Protein 5TWT (pdb70)

CATH classification: 1.10.520.10 (+1 more: 1.10.420.10)

Radius of gyration: 18.47 Å; Cα contacts (8 Å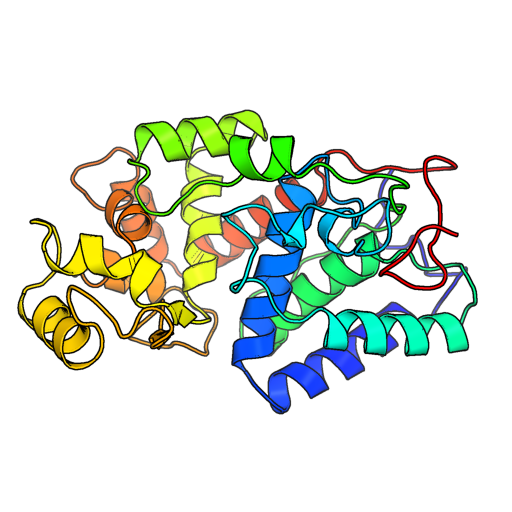, |Δi|>4): 568; chains: 1; bounding box: 36×41×53 Å

Structure (mmCIF, N/CA/C/O backbone):
data_5TWT
#
_entry.id   5TWT
#
_cell.length_a   53.854
_cell.length_b   59.432
_cell.length_c   96.874
_cell.angle_alpha   90.000
_cell.angle_beta   90.000
_cell.angle_gamma   90.000
#
_symmetry.space_group_name_H-M   'P 21 21 21'
#
loop_
_entity.id
_entity.type
_entity.pdbx_description
1 polymer 'Peroxidase Pvi9'
2 non-polymer 'PROTOPORPHYRIN IX CONTAINING FE'
3 non-polymer 'CALCIUM ION'
4 non-polymer 'SULFATE ION'
5 water water
#
loop_
_atom_site.group_PDB
_atom_site.id
_atom_site.type_symbol
_atom_site.label_atom_id
_atom_site.label_alt_id
_atom_site.label_comp_id
_atom_site.label_asym_id
_atom_site.label_entity_id
_atom_site.label_seq_id
_atom_site.pdbx_PDB_ins_code
_atom_site.Cartn_x
_atom_site.Cartn_y
_atom_site.Cartn_z
_atom_site.occupancy
_atom_site.B_iso_or_equiv
_atom_site.auth_seq_id
_atom_site.auth_comp_id
_atom_site.auth_asym_id
_atom_site.auth_atom_id
_atom_site.pdbx_PDB_model_num
ATOM 1 N N . GLN A 1 39 ? 59.932 25.633 47.503 1.00 34.39 1 GLN A N 1
ATOM 2 C CA . GLN A 1 39 ? 59.224 25.591 48.811 1.00 34.34 1 GLN A CA 1
ATOM 3 C C . GLN A 1 39 ? 57.704 25.539 48.618 1.00 31.02 1 GLN A C 1
ATOM 4 O O . GLN A 1 39 ? 56.977 25.300 49.587 1.00 32.43 1 GLN A O 1
ATOM 18 N N . LEU A 1 40 ? 57.222 25.750 47.387 1.00 25.68 2 LEU A N 1
ATOM 19 C CA . LEU A 1 40 ? 55.783 25.771 47.132 1.00 20.21 2 LEU A CA 1
ATOM 20 C C . LEU A 1 40 ? 55.266 24.356 46.889 1.00 19.32 2 LEU A C 1
ATOM 21 O O . LEU A 1 40 ? 55.934 23.534 46.251 1.00 23.48 2 LEU A O 1
ATOM 37 N N . SER A 1 41 ? 54.060 24.088 47.387 1.00 14.98 3 SER A N 1
ATOM 38 C CA . SER A 1 41 ? 53.483 22.751 47.407 1.00 14.64 3 SER A CA 1
ATOM 39 C C . SER A 1 41 ? 51.989 22.840 47.155 1.00 13.10 3 SER A C 1
ATOM 40 O O . SER A 1 41 ? 51.312 23.695 47.720 1.00 13.11 3 SER A O 1
ATOM 48 N N . SER A 1 42 ? 51.459 21.928 46.345 1.00 13.39 4 SER A N 1
ATOM 49 C CA . SER A 1 42 ? 50.033 21.980 46.046 1.00 14.23 4 SER A CA 1
ATOM 50 C C . SER A 1 42 ? 49.173 21.607 47.247 1.00 14.16 4 SER A C 1
ATOM 51 O O . SER A 1 42 ? 47.982 21.931 47.258 1.00 15.55 4 SER A O 1
ATOM 59 N N . THR A 1 43 ? 49.753 20.950 48.252 1.00 13.30 5 THR A N 1
ATOM 60 C CA . THR A 1 43 ? 49.029 20.464 49.420 1.00 13.44 5 THR A CA 1
ATOM 61 C C . THR A 1 43 ? 49.235 21.353 50.642 1.00 12.00 5 THR A C 1
ATOM 62 O O . THR A 1 43 ? 48.898 20.953 51.757 1.00 11.69 5 THR A O 1
ATOM 73 N N . PHE A 1 44 ? 49.740 22.570 50.432 1.00 10.47 6 PHE A N 1
ATOM 74 C CA . PHE A 1 44 ? 50.169 23.426 51.532 1.00 10.25 6 PHE A CA 1
ATOM 75 C C . PHE A 1 44 ? 49.079 23.649 52.578 1.00 10.78 6 PHE A C 1
ATOM 76 O O . PHE A 1 44 ? 49.392 23.789 53.759 1.00 11.23 6 PHE A O 1
ATOM 93 N N . TYR A 1 45 ? 47.812 23.747 52.173 1.00 10.76 7 TYR A N 1
ATOM 94 C CA . TYR A 1 45 ? 46.728 24.058 53.103 1.00 10.21 7 TYR A CA 1
ATOM 95 C C . TYR A 1 45 ? 45.891 22.844 53.479 1.00 10.32 7 TYR A C 1
ATOM 96 O O . TYR A 1 45 ? 44.852 23.000 54.125 1.00 10.75 7 TYR A O 1
ATOM 114 N N . ASP A 1 46 ? 46.327 21.637 53.127 1.00 10.81 8 ASP A N 1
ATOM 115 C CA . ASP A 1 46 ? 45.459 20.475 53.298 1.00 13.07 8 ASP A CA 1
ATOM 116 C C . ASP A 1 46 ? 45.144 20.199 54.763 1.00 13.19 8 ASP A C 1
ATOM 117 O O . ASP A 1 46 ? 44.110 19.591 55.060 1.00 13.65 8 ASP A O 1
ATOM 126 N N . THR A 1 47 ? 46.009 20.611 55.691 1.00 12.74 9 THR A N 1
ATOM 127 C CA . THR A 1 47 ? 45.659 20.561 57.110 1.00 13.87 9 THR A CA 1
ATOM 128 C C . THR A 1 47 ? 45.384 21.927 57.728 1.00 13.06 9 THR A C 1
ATOM 129 O O . THR A 1 47 ? 44.479 22.043 58.558 1.00 13.22 9 THR A O 1
ATOM 140 N N . SER A 1 48 ? 46.087 22.978 57.307 1.00 12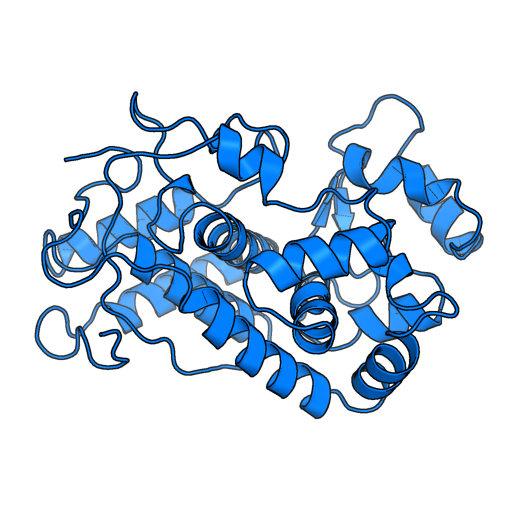.25 10 SER A N 1
ATOM 141 C CA . SER A 1 48 ? 45.944 24.269 57.978 1.00 11.98 10 SER A CA 1
ATOM 142 C C . SER A 1 48 ? 44.703 25.034 57.547 1.00 11.90 10 SER A C 1
ATOM 143 O O . SER A 1 48 ? 44.218 25.890 58.300 1.00 13.35 10 SER A O 1
ATOM 151 N N . CYS A 1 49 ? 44.169 24.767 56.359 1.00 11.29 11 CYS A N 1
ATOM 152 C CA . CYS A 1 49 ? 42.895 25.354 55.939 1.00 10.75 11 CYS A CA 1
ATOM 153 C C . CYS A 1 49 ? 42.255 24.447 54.908 1.00 10.54 11 CYS A C 1
ATOM 154 O O . CYS A 1 49 ? 42.210 24.761 53.712 1.00 10.93 11 CYS A O 1
ATOM 161 N N . PRO A 1 50 ? 41.710 23.318 55.354 1.00 11.52 12 PRO A N 1
ATOM 162 C CA . PRO A 1 50 ? 41.174 22.321 54.423 1.00 12.18 12 PRO A CA 1
ATOM 163 C C . PRO A 1 50 ? 40.183 22.844 53.404 1.00 11.80 12 PRO A C 1
ATOM 164 O O . PRO A 1 50 ? 40.159 22.340 52.276 1.00 12.57 12 PRO A O 1
ATOM 175 N N . ASN A 1 51 ? 39.333 23.797 53.765 1.00 10.16 13 ASN A N 1
ATOM 176 C CA . ASN A 1 51 ? 38.283 24.252 52.867 1.00 10.43 13 ASN A CA 1
ATOM 177 C C . ASN A 1 51 ? 38.621 25.545 52.142 1.00 10.54 13 ASN A C 1
ATOM 178 O O . ASN A 1 51 ? 37.752 26.122 51.481 1.00 10.71 13 ASN A O 1
ATOM 189 N N . ALA A 1 52 ? 39.880 25.971 52.175 1.00 9.83 14 ALA A N 1
ATOM 190 C CA . ALA A 1 52 ? 40.249 27.190 51.468 1.00 9.66 14 ALA A CA 1
ATOM 191 C C . ALA A 1 52 ? 40.004 27.060 49.975 1.00 9.77 14 ALA A C 1
ATOM 192 O O . ALA A 1 52 ? 39.374 27.924 49.360 1.00 9.99 14 ALA A O 1
ATOM 199 N N . LEU A 1 53 ? 40.544 26.015 49.354 1.00 9.64 15 LEU A N 1
ATOM 200 C CA . LEU A 1 53 ? 40.496 25.945 47.900 1.00 10.59 15 LEU A CA 1
ATOM 201 C C . LEU A 1 53 ? 39.070 25.818 47.394 1.00 9.79 15 LEU A C 1
ATOM 202 O O . LEU A 1 53 ? 38.712 26.439 46.385 1.00 9.43 15 LEU A O 1
ATOM 218 N N . SER A 1 54 ? 38.234 25.031 48.073 1.00 9.66 16 SER A N 1
ATOM 219 C CA . SER A 1 54 ? 36.851 24.896 47.632 1.00 10.79 16 SER A CA 1
ATOM 220 C C . SER A 1 54 ? 36.060 26.183 47.854 1.00 10.01 16 SER A C 1
ATOM 221 O O . SER A 1 54 ? 35.168 26.506 47.055 1.00 9.79 16 SER A O 1
ATOM 229 N N . THR A 1 55 ? 36.383 26.937 48.909 1.00 10.37 17 THR A N 1
ATOM 230 C CA . THR A 1 55 ? 35.760 28.240 49.120 1.00 10.33 17 THR A CA 1
ATOM 231 C C . THR A 1 55 ? 36.159 29.213 48.019 1.00 9.45 17 THR A C 1
ATOM 232 O O . THR A 1 55 ? 35.320 29.952 47.488 1.00 10.24 17 THR A O 1
ATOM 243 N N . ILE A 1 56 ? 37.435 29.218 47.642 1.00 9.34 18 ILE A N 1
ATOM 244 C CA . ILE A 1 56 ? 37.864 30.082 46.548 1.00 9.69 18 ILE A CA 1
ATOM 245 C C . ILE A 1 56 ? 37.159 29.685 45.263 1.00 9.23 18 ILE A C 1
ATOM 246 O O . ILE A 1 56 ? 36.682 30.535 44.503 1.00 9.96 18 ILE A O 1
ATOM 262 N N . ARG A 1 57 ? 37.084 28.382 44.994 1.00 9.01 19 ARG A N 1
ATOM 263 C CA . ARG A 1 57 ? 36.456 27.909 43.764 1.00 10.45 19 ARG A CA 1
ATOM 264 C C . ARG A 1 57 ? 35.013 28.369 43.675 1.00 9.90 19 ARG A C 1
ATOM 265 O O . ARG A 1 57 ? 34.564 28.865 42.634 1.00 9.54 19 ARG A O 1
ATOM 286 N N . SER A 1 58 ? 34.254 28.192 44.752 1.00 10.35 20 SER A N 1
ATOM 287 C CA . SER A 1 58 ? 32.849 28.571 44.703 1.00 10.11 20 SER A CA 1
ATOM 288 C C . SER A 1 58 ? 32.707 30.052 44.425 1.00 10.00 20 SER A C 1
ATOM 289 O O . SER A 1 58 ? 31.844 30.467 43.644 1.00 10.03 20 SER A O 1
ATOM 297 N N . ALA A 1 59 ? 33.542 30.865 45.068 1.00 9.92 21 ALA A N 1
ATOM 298 C CA . ALA A 1 59 ? 33.435 32.312 44.910 1.00 9.70 21 ALA A CA 1
ATOM 299 C C . ALA A 1 59 ? 33.867 32.753 43.520 1.00 9.54 21 ALA A C 1
ATOM 300 O O . ALA A 1 59 ? 33.239 33.633 42.915 1.00 10.41 21 ALA A O 1
ATOM 307 N N . VAL A 1 60 ? 34.944 32.174 42.992 1.00 9.20 22 VAL A N 1
ATOM 308 C CA . VAL A 1 60 ? 35.375 32.541 41.647 1.00 8.83 22 VAL A CA 1
ATOM 309 C C . VAL A 1 60 ? 34.332 32.110 40.628 1.00 9.66 22 VAL A C 1
ATOM 310 O O . VAL A 1 60 ? 33.996 32.865 39.717 1.00 10.23 22 VAL A O 1
ATOM 323 N N . ASN A 1 61 ? 33.815 30.885 40.748 1.00 9.76 23 ASN A N 1
ATOM 324 C CA . ASN A 1 61 ? 32.780 30.452 39.815 1.00 9.87 23 ASN A CA 1
ATOM 325 C C . ASN A 1 61 ? 31.594 31.403 39.846 1.00 10.07 23 ASN A C 1
ATOM 326 O O . ASN A 1 61 ? 31.048 31.752 38.798 1.00 11.26 23 ASN A O 1
ATOM 337 N N . ALA A 1 62 ? 31.195 31.851 41.033 1.00 9.72 24 ALA A N 1
ATOM 338 C CA . ALA A 1 62 ? 30.072 32.773 41.120 1.00 10.82 24 ALA A CA 1
ATOM 339 C C . ALA A 1 62 ? 30.413 34.120 40.496 1.00 10.76 24 ALA A C 1
ATOM 340 O O . ALA A 1 62 ? 29.575 34.723 39.818 1.00 12.28 24 ALA A O 1
ATOM 347 N N . ALA A 1 63 ? 31.634 34.612 40.713 1.00 9.97 25 ALA A N 1
ATOM 348 C CA . ALA A 1 63 ? 32.017 35.901 40.144 1.00 10.36 25 ALA A CA 1
ATOM 349 C C . ALA A 1 63 ? 32.050 35.843 38.623 1.00 10.26 25 ALA A C 1
ATOM 350 O O . ALA A 1 63 ? 31.622 36.789 37.948 1.00 11.12 25 ALA A O 1
ATOM 357 N N . VAL A 1 64 ? 32.538 34.740 38.067 1.00 9.92 26 VAL A N 1
ATOM 358 C CA . VAL A 1 64 ? 32.610 34.610 36.619 1.00 10.36 26 VAL A CA 1
ATOM 359 C C . VAL A 1 64 ? 31.220 34.439 36.035 1.00 10.79 26 VAL A C 1
ATOM 360 O O . VAL A 1 64 ? 30.918 34.975 34.960 1.00 11.55 26 VAL A O 1
ATOM 373 N N . ALA A 1 65 ? 30.349 33.700 36.728 1.00 11.24 27 ALA A N 1
ATOM 374 C CA . ALA A 1 65 ? 28.962 33.582 36.287 1.00 11.64 27 ALA A CA 1
ATOM 375 C C . ALA A 1 65 ? 28.268 34.940 36.299 1.00 12.38 27 ALA A C 1
ATOM 376 O O . ALA A 1 65 ? 27.446 35.237 35.424 1.00 14.26 27 ALA A O 1
ATOM 383 N N . GLN A 1 66 ? 28.587 35.784 37.282 1.00 11.94 28 GLN A N 1
ATOM 384 C CA . GLN A 1 66 ? 27.998 37.120 37.345 1.00 12.19 28 GLN A CA 1
ATOM 385 C C . GLN A 1 66 ? 28.491 37.999 36.200 1.00 12.37 28 GLN A C 1
ATOM 386 O O . GLN A 1 66 ? 27.711 38.764 35.616 1.00 13.46 28 GLN A O 1
ATOM 400 N N . GLU A 1 67 ? 29.781 37.919 35.880 1.00 10.50 29 GLU A N 1
ATOM 401 C CA . GLU A 1 67 ? 30.369 38.691 34.787 1.00 11.50 29 GLU A CA 1
ATOM 402 C C . GLU A 1 67 ? 31.525 37.873 34.232 1.00 10.72 29 GLU A C 1
ATOM 403 O O . GLU A 1 67 ? 32.565 37.753 34.881 1.00 10.87 29 GLU A O 1
ATOM 415 N N . ASN A 1 68 ? 31.370 37.326 33.025 1.00 10.36 30 ASN A N 1
ATOM 416 C CA . ASN A 1 68 ? 32.428 36.484 32.472 1.00 10.23 30 ASN A CA 1
ATOM 417 C C . ASN A 1 68 ? 33.758 37.222 32.376 1.00 9.89 30 ASN A C 1
ATOM 418 O O . ASN A 1 68 ? 34.819 36.620 32.579 1.00 10.40 30 ASN A O 1
ATOM 429 N N . ARG A 1 69 ? 33.732 38.515 32.054 1.00 10.01 31 ARG A N 1
ATOM 430 C CA . ARG A 1 69 ? 34.978 39.269 31.962 1.00 9.13 31 ARG A CA 1
ATOM 431 C C . ARG A 1 69 ? 35.776 39.202 33.251 1.00 8.72 31 ARG A C 1
ATOM 432 O O . ARG A 1 69 ? 37.008 39.293 33.226 1.00 9.06 31 ARG A O 1
ATOM 453 N N . MET A 1 70 ? 35.103 39.090 34.393 1.00 9.11 32 MET A N 1
ATOM 454 C CA . MET A 1 70 ? 35.827 39.070 35.654 1.00 9.79 32 MET A CA 1
ATOM 455 C C . MET A 1 70 ? 36.849 37.941 35.700 1.00 9.43 32 MET A C 1
ATOM 456 O O . MET A 1 70 ? 37.894 38.086 36.342 1.00 9.31 32 MET A O 1
ATOM 470 N N . GLY A 1 71 ? 36.588 36.822 35.030 1.00 8.79 33 GLY A N 1
ATOM 471 C CA . GLY A 1 71 ? 37.587 35.768 34.984 1.00 9.47 33 GLY A CA 1
ATOM 472 C C . GLY A 1 71 ? 38.864 36.225 34.307 1.00 9.25 33 GLY A C 1
ATOM 473 O O . GLY A 1 71 ? 39.970 35.919 34.764 1.00 8.92 33 GLY A O 1
ATOM 477 N N . ALA A 1 72 ? 38.729 36.967 33.208 1.00 8.26 34 ALA A N 1
ATOM 478 C CA . ALA A 1 72 ? 39.882 37.558 32.552 1.00 8.19 34 ALA A CA 1
ATOM 479 C C . ALA A 1 72 ? 40.567 38.555 33.472 1.00 8.51 34 ALA A C 1
ATOM 480 O O . ALA A 1 72 ? 41.796 38.563 33.588 1.00 8.27 34 ALA A O 1
ATOM 487 N N . SER A 1 73 ? 39.787 39.391 34.161 1.00 8.44 35 SER A N 1
ATOM 488 C CA . SER A 1 73 ? 40.382 40.394 35.033 1.00 8.52 35 SER A CA 1
ATOM 489 C C . SER A 1 73 ? 41.216 39.748 36.128 1.00 8.13 35 SER A C 1
ATOM 490 O O . SER A 1 73 ? 42.305 40.241 36.456 1.00 7.94 35 SER A O 1
ATOM 498 N N . LEU A 1 74 ? 40.724 38.650 36.712 1.00 8.16 36 LEU A N 1
ATOM 499 C CA . LEU A 1 74 ? 41.466 37.980 37.780 1.00 8.40 36 LEU A CA 1
ATOM 500 C C . LEU A 1 74 ? 42.726 37.309 37.258 1.00 7.76 36 LEU A C 1
ATOM 501 O O . LEU A 1 74 ? 43.771 37.326 37.923 1.00 8.50 36 LEU A O 1
ATOM 517 N N . LEU A 1 75 ? 42.656 36.707 36.080 1.00 7.73 37 LEU A N 1
ATOM 518 C CA . LEU A 1 75 ? 43.859 36.162 35.466 1.00 8.30 37 LEU A CA 1
ATOM 519 C C . LEU A 1 75 ? 44.907 37.249 35.287 1.00 8.33 37 LEU A C 1
ATOM 520 O O . LEU A 1 75 ? 46.079 37.069 35.631 1.00 9.30 37 LEU A O 1
ATOM 536 N N . ARG A 1 76 ? 44.495 38.405 34.773 1.00 8.05 38 ARG A N 1
ATOM 537 C CA . ARG A 1 76 ? 45.449 39.485 34.534 1.00 8.38 38 ARG A CA 1
ATOM 538 C C . ARG A 1 76 ? 46.009 40.028 35.837 1.00 8.55 38 ARG A C 1
ATOM 539 O O . ARG A 1 76 ? 47.185 40.403 35.914 1.00 9.05 38 ARG A O 1
ATOM 560 N N . LEU A 1 77 ? 45.187 40.091 36.870 1.00 8.69 39 LEU A N 1
ATOM 561 C CA . LEU A 1 77 ? 45.666 40.578 38.152 1.00 8.86 39 LEU A CA 1
ATOM 562 C C . LEU A 1 77 ? 46.798 39.703 38.683 1.00 8.19 39 LEU A C 1
ATOM 563 O O . LEU A 1 77 ? 47.787 40.209 39.228 1.00 9.23 39 LEU A O 1
ATOM 579 N N . HIS A 1 78 ? 46.685 38.386 38.518 1.00 8.39 40 HIS A N 1
ATOM 580 C CA . HIS A 1 78 ? 47.760 37.494 38.939 1.00 9.24 40 HIS A CA 1
ATOM 581 C C . HIS A 1 78 ? 49.035 37.72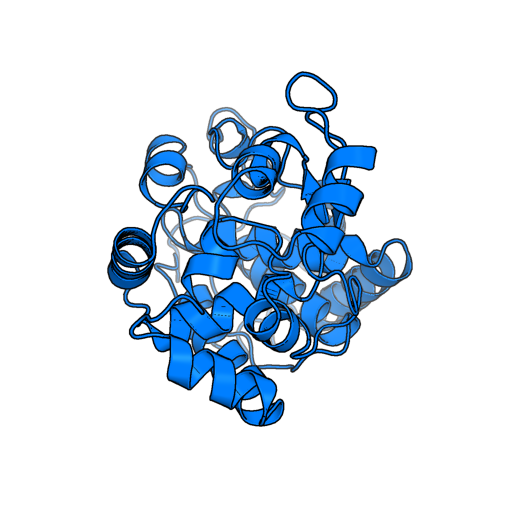0 38.124 1.00 8.71 40 HIS A C 1
ATOM 582 O O . HIS A 1 78 ? 50.138 37.725 38.678 1.00 9.44 40 HIS A O 1
ATOM 596 N N . PHE A 1 79 ? 48.909 37.930 36.814 1.00 7.99 41 PHE A N 1
ATOM 597 C CA . PHE A 1 79 ? 50.063 38.288 35.995 1.00 8.17 41 PHE A CA 1
ATOM 598 C C . PHE A 1 79 ? 50.723 39.571 36.500 1.00 7.72 41 PHE A C 1
ATOM 599 O O . PHE A 1 79 ? 51.947 39.636 36.653 1.00 8.01 41 PHE A O 1
ATOM 616 N N . HIS A 1 80 ? 49.934 40.610 36.755 1.00 7.42 42 HIS A N 1
ATOM 617 C CA . HIS A 1 80 ? 50.508 41.857 37.228 1.00 7.92 42 HIS A CA 1
ATOM 618 C C . HIS A 1 80 ? 51.080 41.730 38.619 1.00 8.66 42 HIS A C 1
ATOM 619 O O . HIS A 1 80 ? 51.942 42.532 38.986 1.00 9.67 42 HIS A O 1
ATOM 633 N N . ASP A 1 81 ? 50.630 40.760 39.412 1.00 7.93 43 ASP A N 1
ATOM 634 C CA . ASP A 1 81 ? 51.336 40.459 40.651 1.00 7.79 43 ASP A CA 1
ATOM 635 C C . ASP A 1 81 ? 52.690 39.830 40.344 1.00 7.12 43 ASP A C 1
ATOM 636 O O . ASP A 1 81 ? 53.744 40.351 40.729 1.00 7.83 43 ASP A O 1
ATOM 645 N N . CYS A 1 82 ? 52.681 38.731 39.603 1.00 7.78 44 CYS A N 1
ATOM 646 C CA . CYS A 1 82 ? 53.873 37.896 39.481 1.00 7.90 44 CYS A CA 1
ATOM 647 C C . CYS A 1 82 ? 55.018 38.583 38.757 1.00 7.62 44 CYS A C 1
ATOM 648 O O . CYS A 1 82 ? 56.183 38.289 39.042 1.00 8.77 44 CYS A O 1
ATOM 655 N N . PHE A 1 83 ? 54.721 39.462 37.807 1.00 8.54 45 PHE A N 1
ATOM 656 C CA . PHE A 1 83 ? 55.768 40.121 37.040 1.00 9.18 45 PHE A CA 1
ATOM 657 C C . PHE A 1 83 ? 56.415 41.281 37.783 1.00 8.61 45 PHE A C 1
ATOM 658 O O . PHE A 1 83 ? 57.361 41.875 37.251 1.00 9.04 45 PHE A O 1
ATOM 675 N N . VAL A 1 84 ? 55.973 41.612 38.996 1.00 8.62 46 VAL A N 1
ATOM 676 C CA . VAL A 1 84 ? 56.501 42.755 39.723 1.00 8.44 46 VAL A CA 1
ATOM 677 C C . VAL A 1 84 ? 56.895 42.270 41.112 1.00 8.40 46 VAL A C 1
ATOM 678 O O . VAL A 1 84 ? 56.032 42.018 41.965 1.00 8.80 46 VAL A O 1
ATOM 691 N N . GLN A 1 85 ? 58.203 42.128 41.328 1.00 9.60 47 GLN A N 1
ATOM 692 C CA . GLN A 1 85 ? 58.797 41.567 42.543 1.00 9.67 47 GLN A CA 1
ATOM 693 C C . GLN A 1 85 ? 58.121 40.277 42.994 1.00 9.75 47 GLN A C 1
ATOM 694 O O . GLN A 1 85 ? 57.988 39.997 44.185 1.00 11.64 47 GLN A O 1
ATOM 708 N N . GLY A 1 86 ? 57.753 39.444 42.030 1.00 9.50 48 GLY A N 1
ATOM 709 C CA . GLY A 1 86 ? 57.257 38.121 42.332 1.00 9.12 48 GLY A CA 1
ATOM 710 C C . GLY A 1 86 ? 55.783 38.094 42.674 1.00 8.52 48 GLY A C 1
ATOM 711 O O . GLY A 1 86 ? 55.121 39.119 42.857 1.00 8.46 48 GLY A O 1
ATOM 715 N N . CYS A 1 87 ? 55.265 36.871 42.786 1.00 9.44 49 CYS A N 1
ATOM 716 C CA . CYS A 1 87 ? 53.862 36.651 43.138 1.00 9.62 49 CYS A CA 1
ATOM 717 C C . CYS A 1 87 ? 53.766 36.759 44.652 1.00 8.95 49 CYS A C 1
ATOM 718 O O . CYS A 1 87 ? 53.831 35.759 45.374 1.00 9.66 49 CYS A O 1
ATOM 725 N N . ASP A 1 88 ? 53.592 37.991 45.132 1.00 8.62 50 ASP A N 1
ATOM 726 C CA . ASP A 1 88 ? 53.672 38.352 46.544 1.00 8.67 50 ASP A CA 1
ATOM 727 C C . ASP A 1 88 ? 52.508 39.254 46.945 1.00 8.70 50 ASP A C 1
ATOM 728 O O . ASP A 1 88 ? 52.551 39.886 48.005 1.00 9.27 50 ASP A O 1
ATOM 737 N N . ALA A 1 89 ? 51.468 39.336 46.113 1.00 8.73 51 ALA A N 1
ATOM 738 C CA . ALA A 1 89 ? 50.309 40.194 46.342 1.00 8.53 51 ALA A CA 1
ATOM 739 C C . ALA A 1 89 ? 50.668 41.666 46.461 1.00 8.58 51 ALA A C 1
ATOM 740 O O . ALA A 1 89 ? 49.876 42.452 46.976 1.00 8.86 51 ALA A O 1
ATOM 747 N N . SER A 1 90 ? 51.839 42.072 45.972 1.00 7.90 52 SER A N 1
ATOM 748 C CA . SER A 1 90 ? 52.215 43.475 46.105 1.00 8.28 52 SER A CA 1
ATOM 749 C C . SER A 1 90 ? 51.251 44.392 45.371 1.00 8.65 52 SER A C 1
ATOM 750 O O . SER A 1 90 ? 51.023 45.526 45.818 1.00 9.35 52 SER A O 1
ATOM 757 N N . VAL A 1 91 ? 50.663 43.912 44.272 1.00 8.23 53 VAL A N 1
ATOM 758 C CA . VAL A 1 91 ? 49.761 44.721 43.466 1.00 9.15 53 VAL A CA 1
ATOM 759 C C . VAL A 1 91 ? 48.483 45.059 44.203 1.00 8.47 53 VAL A C 1
ATOM 760 O O . VAL A 1 91 ? 47.774 46.000 43.813 1.00 10.09 53 VAL A O 1
ATOM 773 N N . LEU A 1 92 ? 48.154 44.320 45.265 1.00 8.40 54 LEU A N 1
ATOM 774 C CA . LEU A 1 92 ? 46.898 44.543 45.962 1.00 8.74 54 LEU A CA 1
ATOM 775 C C . LEU A 1 92 ? 46.994 45.626 47.018 1.00 9.47 54 LEU A C 1
ATOM 776 O O . LEU A 1 92 ? 45.960 46.099 47.493 1.00 10.78 54 LEU A O 1
ATOM 792 N N . LEU A 1 93 ? 48.199 46.022 47.421 1.00 9.59 55 LEU A N 1
ATOM 793 C CA . LEU A 1 93 ? 48.331 47.020 48.471 1.00 10.82 55 LEU A CA 1
ATOM 794 C C . LEU A 1 93 ? 47.881 48.375 47.958 1.00 11.33 55 LEU A C 1
ATOM 795 O O . LEU A 1 93 ? 48.281 48.805 46.874 1.00 12.30 55 LEU A O 1
ATOM 811 N N . ASN A 1 94 ? 47.066 49.067 48.756 1.00 12.89 56 ASN A N 1
ATOM 812 C CA . ASN A 1 94 ? 46.698 50.439 48.427 1.00 15.12 56 ASN A CA 1
ATOM 813 C C . ASN A 1 94 ? 46.748 51.347 49.652 1.00 15.78 56 ASN A C 1
ATOM 814 O O . ASN A 1 94 ? 46.209 52.463 49.610 1.00 16.89 56 ASN A O 1
ATOM 825 N N . ASP A 1 95 ? 47.384 50.893 50.736 1.00 15.56 57 ASP A N 1
ATOM 826 C CA . ASP A 1 95 ? 47.730 51.754 51.863 1.00 15.70 57 ASP A CA 1
ATOM 827 C C . ASP A 1 95 ? 49.004 52.528 51.533 1.00 15.93 57 ASP A C 1
ATOM 828 O O . ASP A 1 95 ? 49.399 52.602 50.367 1.00 16.18 57 ASP A O 1
ATOM 837 N N . THR A 1 96 ? 49.673 53.098 52.535 1.00 16.51 58 THR A N 1
ATOM 838 C CA . THR A 1 96 ? 50.910 53.819 52.246 1.00 17.57 58 THR A CA 1
ATOM 839 C C . THR A 1 96 ? 52.022 52.917 51.724 1.00 17.06 58 THR A C 1
ATOM 840 O O . THR A 1 96 ? 53.030 53.431 51.226 1.00 18.56 58 THR A O 1
ATOM 851 N N . ASN A 1 97 ? 51.891 51.603 51.856 1.00 15.35 59 ASN A N 1
ATOM 852 C CA . ASN A 1 97 ? 52.864 50.667 51.315 1.00 15.27 59 ASN A CA 1
ATOM 853 C C . ASN A 1 97 ? 52.542 50.255 49.893 1.00 14.08 59 ASN A C 1
ATOM 854 O O . ASN A 1 97 ? 53.317 49.508 49.291 1.00 14.08 59 ASN A O 1
ATOM 865 N N . GLY A 1 98 ? 51.425 50.723 49.351 1.00 13.88 60 GLY A N 1
ATOM 866 C CA . GLY A 1 98 ? 51.032 50.419 47.996 1.00 12.90 60 GLY A CA 1
ATOM 867 C C . GLY A 1 98 ? 51.633 51.391 47.008 1.00 13.49 60 GLY A C 1
ATOM 868 O O . GLY A 1 98 ? 52.661 52.026 47.255 1.00 14.20 60 GLY A O 1
ATOM 872 N N . GLY A 1 99 ? 50.977 51.501 45.864 1.00 12.96 61 GLY A N 1
ATOM 873 C CA . GLY A 1 99 ? 51.451 52.371 44.815 1.00 12.12 61 GLY A CA 1
ATOM 874 C C . GLY A 1 99 ? 51.466 51.714 43.457 1.00 11.43 61 GLY A C 1
ATOM 875 O O . GLY A 1 99 ? 51.393 52.417 42.453 1.00 12.29 61 GLY A O 1
ATOM 879 N N . GLU A 1 100 ? 51.568 50.384 43.372 1.00 10.82 62 GLU A N 1
ATOM 880 C CA . GLU A 1 100 ? 51.597 49.771 42.048 1.00 9.72 62 GLU A CA 1
ATOM 881 C C . GLU A 1 100 ? 50.332 50.080 41.276 1.00 11.07 62 GLU A C 1
ATOM 882 O O . GLU A 1 100 ? 50.367 50.177 40.047 1.00 11.12 62 GLU A O 1
ATOM 894 N N . GLN A 1 101 ? 49.210 50.252 41.974 1.00 10.81 63 GLN A N 1
ATOM 895 C CA . GLN A 1 101 ? 47.942 50.493 41.297 1.00 12.68 63 GLN A CA 1
ATOM 896 C C . GLN A 1 101 ? 47.935 51.819 40.553 1.00 13.08 63 GLN A C 1
ATOM 897 O O . GLN A 1 101 ? 47.074 52.027 39.689 1.00 14.58 63 GLN A O 1
ATOM 911 N N . ASN A 1 102 ? 48.854 52.726 40.883 1.00 12.50 64 ASN A N 1
ATOM 912 C CA . ASN A 1 102 ? 48.972 54.022 40.220 1.00 13.10 64 ASN A CA 1
ATOM 913 C C . ASN A 1 102 ? 50.011 54.048 39.107 1.00 11.50 64 ASN A C 1
ATOM 914 O O . ASN A 1 102 ? 50.134 55.071 38.426 1.00 11.74 64 ASN A O 1
ATOM 925 N N . ALA A 1 103 ? 50.765 52.976 38.908 1.00 10.32 65 ALA A N 1
ATOM 926 C CA . ALA A 1 103 ? 51.690 52.923 37.789 1.00 9.43 65 ALA A CA 1
ATOM 927 C C . ALA A 1 103 ? 50.904 52.861 36.486 1.00 9.39 65 ALA A C 1
ATOM 928 O O . ALA A 1 103 ? 49.811 52.288 36.423 1.00 10.06 65 ALA A O 1
ATOM 935 N N . LEU A 1 104 ? 51.484 53.435 35.428 1.00 9.42 66 LEU A N 1
ATOM 936 C CA . LEU A 1 104 ? 50.828 53.496 34.121 1.00 10.19 66 LEU A CA 1
ATOM 937 C C . LEU A 1 104 ? 50.209 52.186 33.663 1.00 10.75 66 LEU A C 1
ATOM 938 O O . LEU A 1 104 ? 49.061 52.213 33.193 1.00 11.54 66 LEU A O 1
ATOM 954 N N . PRO A 1 105 ? 50.889 51.041 33.717 1.00 11.12 67 PRO A N 1
ATOM 955 C CA . PRO A 1 105 ? 50.256 49.813 33.208 1.00 11.79 67 PRO A CA 1
ATOM 956 C C . PRO A 1 105 ? 49.041 49.378 33.995 1.00 10.97 67 PRO A C 1
ATOM 957 O O . PRO A 1 105 ? 48.248 48.574 33.482 1.00 12.66 67 PRO A O 1
ATOM 968 N N . ASN A 1 106 ? 48.856 49.887 35.206 1.00 10.00 68 ASN A N 1
ATOM 969 C CA . ASN A 1 106 ? 47.805 49.420 36.093 1.00 9.78 68 ASN A CA 1
ATOM 970 C C . ASN A 1 106 ? 46.664 50.399 36.264 1.00 10.34 68 ASN A C 1
ATOM 971 O O . ASN A 1 106 ? 45.515 49.978 36.387 1.00 10.65 68 ASN A O 1
ATOM 982 N N . ALA A 1 107 ? 46.948 51.693 36.307 1.00 11.03 69 ALA A N 1
ATOM 983 C CA . ALA A 1 107 ? 45.953 52.664 36.731 1.00 11.59 69 ALA A CA 1
ATOM 984 C C . ALA A 1 107 ? 44.816 52.738 35.724 1.00 10.86 69 ALA A C 1
ATOM 985 O O . ALA A 1 107 ? 45.047 52.822 34.511 1.00 11.93 69 ALA A O 1
ATOM 992 N N . GLY A 1 108 ? 43.586 52.715 36.236 1.00 11.54 70 GLY A N 1
ATOM 993 C CA . GLY A 1 108 ? 42.410 52.743 35.392 1.00 12.45 70 GLY A CA 1
ATOM 994 C C . GLY A 1 108 ? 42.210 51.508 34.554 1.00 12.67 70 GLY A C 1
ATOM 995 O O . GLY A 1 108 ? 41.380 51.519 33.645 1.00 15.49 70 GLY A O 1
ATOM 999 N N . SER A 1 109 ? 42.933 50.433 34.834 1.00 11.62 71 SER A N 1
ATOM 1000 C CA . SER A 1 109 ? 42.941 49.284 33.949 1.00 10.99 71 SER A CA 1
ATOM 1001 C C . SER A 1 109 ? 42.725 47.983 34.711 1.00 10.43 71 SER A C 1
ATOM 1002 O O . SER A 1 109 ? 41.854 47.183 34.353 1.00 11.83 71 SER A O 1
ATOM 1010 N N . LEU A 1 110 ? 43.518 47.739 35.751 1.00 10.17 72 LEU A N 1
ATOM 1011 C CA . LEU A 1 110 ? 43.323 46.544 36.556 1.00 10.34 72 LEU A CA 1
ATOM 1012 C C . LEU A 1 110 ? 41.986 46.597 37.277 1.00 10.83 72 LEU A C 1
ATOM 1013 O O . LEU A 1 110 ? 41.485 47.660 37.643 1.00 11.26 72 LEU A O 1
ATOM 1029 N N . ARG A 1 111 ? 41.413 45.420 37.488 1.00 10.48 73 ARG A N 1
ATOM 1030 C CA . ARG A 1 111 ? 40.153 45.317 38.205 1.00 11.29 73 ARG A CA 1
ATOM 1031 C C . ARG A 1 111 ? 40.081 43.942 38.848 1.00 10.87 73 ARG A C 1
ATOM 1032 O O . ARG A 1 111 ? 40.956 43.099 38.657 1.00 11.70 73 ARG A O 1
ATOM 1053 N N . GLY A 1 112 ? 39.033 43.737 39.641 1.00 11.61 74 GLY A N 1
ATOM 1054 C CA . GLY A 1 112 ? 38.877 42.527 40.418 1.00 11.40 74 GLY A CA 1
ATOM 1055 C C . GLY A 1 112 ? 39.369 42.634 41.840 1.00 11.02 74 GLY A C 1
ATOM 1056 O O . GLY A 1 112 ? 39.306 41.641 42.577 1.00 10.84 74 GLY A O 1
ATOM 1060 N N . PHE A 1 113 ? 39.862 43.804 42.250 1.00 11.11 75 PHE A N 1
ATOM 1061 C CA . PHE A 1 113 ? 40.338 43.971 43.619 1.00 11.00 75 PHE A CA 1
ATOM 1062 C C . PHE A 1 113 ? 39.247 43.636 44.622 1.00 11.39 75 PHE A C 1
ATOM 1063 O O . PHE A 1 113 ? 39.515 43.008 45.657 1.00 12.05 75 PHE A O 1
ATOM 1080 N N . GLY A 1 114 ? 38.011 44.043 44.335 1.00 11.84 76 GLY A N 1
ATOM 1081 C CA . GLY A 1 114 ? 36.921 43.814 45.267 1.00 12.02 76 GLY A CA 1
ATOM 1082 C C . GLY A 1 114 ? 36.543 42.353 45.355 1.00 11.19 76 GLY A C 1
ATOM 1083 O O . GLY A 1 114 ? 36.200 41.856 46.429 1.00 11.97 76 GLY A O 1
ATOM 1087 N N . VAL A 1 115 ? 36.594 41.643 44.229 1.00 11.55 77 VAL A N 1
ATOM 1088 C CA . VAL A 1 115 ? 36.361 40.200 44.251 1.00 11.45 77 VAL A CA 1
ATOM 1089 C C . VAL A 1 115 ? 37.400 39.511 45.127 1.00 10.64 77 VAL A C 1
ATOM 1090 O O . VAL A 1 115 ? 37.068 38.684 45.980 1.00 11.03 77 VAL A O 1
ATOM 1103 N N . ILE A 1 116 ? 38.678 39.837 44.928 1.00 10.17 78 ILE A N 1
ATOM 1104 C CA . ILE A 1 116 ? 39.729 39.224 45.734 1.00 10.43 78 ILE A CA 1
ATOM 1105 C C . ILE A 1 116 ? 39.516 39.533 47.209 1.00 10.60 78 ILE A C 1
ATOM 1106 O O . ILE A 1 116 ? 39.656 38.651 48.067 1.00 10.96 78 ILE A O 1
ATOM 1122 N N . ASP A 1 117 ? 39.184 40.785 47.531 1.00 10.50 79 ASP A N 1
ATOM 1123 C CA . ASP A 1 117 ? 38.929 41.142 48.924 1.00 12.28 79 ASP A CA 1
ATOM 1124 C C . ASP A 1 117 ? 37.778 40.326 49.493 1.00 10.98 79 ASP A C 1
ATOM 1125 O O . ASP A 1 117 ? 37.823 39.875 50.649 1.00 11.51 79 ASP 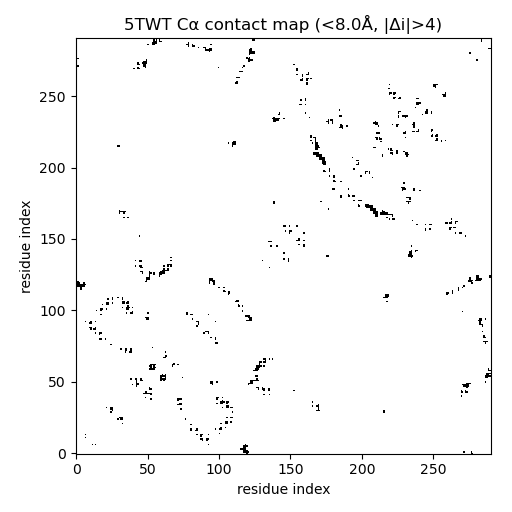A O 1
ATOM 1134 N N . ASN A 1 118 ? 36.729 40.143 48.701 1.00 10.54 80 ASN A N 1
ATOM 1135 C CA . ASN A 1 118 ? 35.568 39.397 49.159 1.00 10.70 80 ASN A CA 1
ATOM 1136 C C . ASN A 1 118 ? 35.921 37.933 49.410 1.00 9.89 80 ASN A C 1
ATOM 1137 O O . ASN A 1 118 ? 35.499 37.344 50.411 1.00 11.43 80 ASN A O 1
ATOM 1148 N N . ILE A 1 119 ? 36.725 37.344 48.531 1.00 9.56 81 ILE A N 1
ATOM 1149 C CA . ILE A 1 119 ? 37.192 35.974 48.725 1.00 9.85 81 ILE A CA 1
ATOM 1150 C C . ILE A 1 119 ? 38.071 35.886 49.964 1.00 10.17 81 ILE A C 1
ATOM 1151 O O . ILE A 1 119 ? 37.933 34.971 50.787 1.00 10.25 81 ILE A O 1
ATOM 1167 N N . LYS A 1 120 ? 39.001 36.831 50.113 1.00 10.19 82 LYS A N 1
ATOM 1168 C CA . LYS A 1 120 ? 39.892 36.818 51.263 1.00 10.11 82 LYS A CA 1
ATOM 1169 C C . LYS A 1 120 ? 39.106 36.842 52.560 1.00 10.62 82 LYS A C 1
ATOM 1170 O O . LYS A 1 120 ? 39.430 36.110 53.503 1.00 11.43 82 LYS A O 1
ATOM 1189 N N . ALA A 1 121 ? 38.065 37.672 52.640 1.00 10.80 83 ALA A N 1
ATOM 1190 C CA . ALA A 1 121 ? 37.278 37.731 53.868 1.00 11.30 83 ALA A CA 1
ATOM 1191 C C . ALA A 1 121 ? 36.570 36.411 54.132 1.00 10.86 83 ALA A C 1
ATOM 1192 O O . ALA A 1 121 ? 36.432 35.993 55.282 1.00 11.14 83 ALA A O 1
ATOM 1199 N N . GLN A 1 122 ? 36.111 35.736 53.083 1.00 10.00 84 GLN A N 1
ATOM 1200 C CA . GLN A 1 122 ? 35.498 34.429 53.277 1.00 10.85 84 GLN A CA 1
ATOM 1201 C C . GLN A 1 122 ? 36.500 33.436 53.837 1.00 11.43 84 GLN A C 1
ATOM 1202 O O . GLN A 1 122 ? 36.172 32.652 54.729 1.00 11.91 84 GLN A O 1
ATOM 1216 N N . VAL A 1 123 ? 37.719 33.440 53.315 1.00 10.79 85 VAL A N 1
ATOM 1217 C CA . VAL A 1 123 ? 38.727 32.498 53.778 1.00 11.10 85 VAL A CA 1
ATOM 1218 C C . VAL A 1 123 ? 39.191 32.849 55.185 1.00 10.84 85 VAL A C 1
ATOM 1219 O O . VAL A 1 123 ? 39.402 31.957 56.019 1.00 11.86 85 VAL A O 1
ATOM 1232 N N . GLU A 1 124 ? 39.333 34.142 55.485 1.00 11.03 86 GLU A N 1
ATOM 1233 C CA . GLU A 1 124 ? 39.705 34.557 56.835 1.00 12.01 86 GLU A CA 1
ATOM 1234 C C . GLU A 1 124 ? 38.675 34.100 57.864 1.00 12.03 86 GLU A C 1
ATOM 1235 O O . GLU A 1 124 ? 39.024 33.815 59.018 1.00 13.21 86 GLU A O 1
ATOM 1247 N N . ALA A 1 125 ? 37.404 34.022 57.469 1.00 11.43 87 ALA A N 1
ATOM 1248 C CA . ALA A 1 125 ? 36.353 33.587 58.378 1.00 12.29 87 ALA A CA 1
ATOM 1249 C C . ALA A 1 125 ? 36.423 32.095 58.656 1.00 11.93 87 ALA A C 1
ATOM 1250 O O . ALA A 1 125 ? 35.851 31.622 59.647 1.00 13.09 87 ALA A O 1
ATOM 1257 N N . LEU A 1 126 ? 37.099 31.354 57.791 1.00 12.42 88 LEU A N 1
ATOM 1258 C CA . LEU A 1 126 ? 37.256 29.916 57.874 1.00 14.13 88 LEU A CA 1
ATOM 1259 C C . LEU A 1 126 ? 38.543 29.516 58.579 1.00 12.36 88 LEU A C 1
ATOM 1260 O O . LEU A 1 126 ? 38.576 28.524 59.308 1.00 12.67 88 LEU A O 1
ATOM 1276 N N . CYS A 1 127 ? 39.613 30.266 58.370 1.00 11.48 89 CYS A N 1
ATOM 1277 C CA . CYS A 1 127 ? 40.924 29.973 58.936 1.00 12.16 89 CYS A CA 1
ATOM 1278 C C . CYS A 1 127 ? 41.691 31.285 59.059 1.00 12.10 89 CYS A C 1
ATOM 1279 O O . CYS A 1 127 ? 42.420 31.678 58.137 1.00 12.12 89 CYS A O 1
ATOM 1286 N N . PRO A 1 128 ? 41.561 31.984 60.180 1.00 12.47 90 PRO A N 1
ATOM 1287 C CA . PRO A 1 128 ? 42.166 33.313 60.294 1.00 13.39 90 PRO A CA 1
ATOM 1288 C C . PRO A 1 128 ? 43.66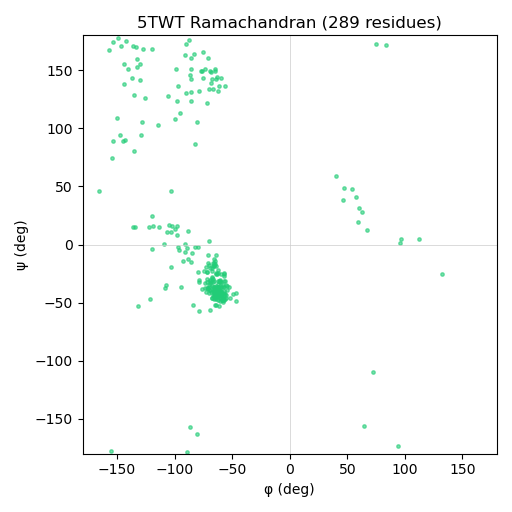3 33.308 60.027 1.00 12.26 90 PRO A C 1
ATOM 1289 O O . PRO A 1 128 ? 44.398 32.431 60.481 1.00 12.51 90 PRO A O 1
ATOM 1300 N N . GLN A 1 129 ? 44.094 34.305 59.264 1.00 12.48 91 GLN A N 1
ATOM 1301 C CA . GLN A 1 129 ? 45.500 34.616 59.019 1.00 12.76 91 GLN A CA 1
ATOM 1302 C C . GLN A 1 129 ? 46.318 33.379 58.655 1.00 12.72 91 GLN A C 1
ATOM 1303 O O . GLN A 1 129 ? 47.410 33.138 59.173 1.00 14.33 91 GLN A O 1
ATOM 1317 N N . THR A 1 130 ? 45.792 32.607 57.714 1.00 11.10 92 THR A N 1
ATOM 1318 C CA . THR A 1 130 ? 46.433 31.385 57.250 1.00 10.73 92 THR A CA 1
ATOM 1319 C C . THR A 1 130 ? 46.728 31.405 55.761 1.00 10.03 92 THR A C 1
ATOM 1320 O O . THR A 1 130 ? 47.829 31.031 55.351 1.00 10.22 92 THR A O 1
ATOM 1331 N N . VAL A 1 131 ? 45.771 31.806 54.938 1.00 9.74 93 VAL A N 1
ATOM 1332 C CA . VAL A 1 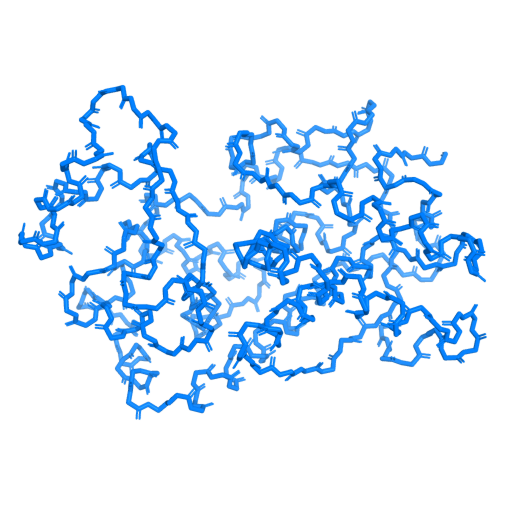131 ? 45.896 31.723 53.488 1.00 9.14 93 VAL A CA 1
ATOM 1333 C C . VAL A 1 131 ? 46.316 33.084 52.965 1.00 9.29 93 VAL A C 1
ATOM 1334 O O . VAL A 1 131 ? 45.635 34.086 53.198 1.00 10.22 93 VAL A O 1
ATOM 1347 N N . SER A 1 132 ? 47.431 33.126 52.254 1.00 8.92 94 SER A N 1
ATOM 1348 C CA . SER A 1 132 ? 47.948 34.396 51.767 1.00 9.59 94 SER A CA 1
ATOM 1349 C C . SER A 1 132 ? 47.116 34.937 50.617 1.00 9.58 94 SER A C 1
ATOM 1350 O O . SER A 1 132 ? 46.522 34.197 49.832 1.00 8.91 94 SER A O 1
ATOM 1358 N N . CYS A 1 133 ? 47.110 36.261 50.513 1.00 10.75 95 CYS A N 1
ATOM 1359 C CA . CYS A 1 133 ? 46.528 36.912 49.346 1.00 10.70 95 CYS A CA 1
ATOM 1360 C C . CYS A 1 133 ? 47.229 36.475 48.069 1.00 10.01 95 CYS A C 1
ATOM 1361 O O . CYS A 1 133 ? 46.588 36.326 47.025 1.00 10.04 95 CYS A O 1
ATOM 1368 N N . ALA A 1 134 ? 48.545 36.275 48.132 1.00 8.82 96 ALA A N 1
ATOM 1369 C CA . ALA A 1 134 ? 49.291 35.866 46.951 1.00 9.07 96 ALA A CA 1
ATOM 1370 C C . ALA A 1 134 ? 48.796 34.530 46.426 1.00 8.96 96 ALA A C 1
ATOM 1371 O O . ALA A 1 134 ? 48.646 34.344 45.212 1.00 9.19 96 ALA A O 1
ATOM 1378 N N . ASP A 1 135 ? 48.542 33.585 47.330 1.00 9.02 97 ASP A N 1
ATOM 1379 C CA . ASP A 1 135 ? 48.017 32.289 46.915 1.00 8.76 97 ASP A CA 1
ATOM 1380 C C . ASP A 1 135 ? 46.584 32.410 46.404 1.00 9.22 97 ASP A C 1
ATOM 1381 O O . ASP A 1 135 ? 46.208 31.728 45.447 1.00 9.38 97 ASP A O 1
ATOM 1390 N N . ILE A 1 136 ? 45.759 33.244 47.042 1.00 8.98 98 ILE A N 1
ATOM 1391 C CA . ILE A 1 136 ? 44.399 33.433 46.549 1.00 9.64 98 ILE A CA 1
ATOM 1392 C C . ILE A 1 136 ? 44.412 33.938 45.115 1.00 9.71 98 ILE A C 1
ATOM 1393 O O . ILE A 1 136 ? 43.619 33.490 44.283 1.00 9.92 98 ILE A O 1
ATOM 1409 N N . LEU A 1 137 ? 45.300 34.877 44.794 1.00 10.12 99 LEU A N 1
ATOM 1410 C CA . LEU A 1 137 ? 45.372 35.367 43.421 1.00 10.72 99 LEU A CA 1
ATOM 1411 C C . LEU A 1 137 ? 45.715 34.247 42.457 1.00 9.54 99 LEU A C 1
ATOM 1412 O O . LEU A 1 137 ? 45.150 34.165 41.364 1.00 9.59 99 LEU A O 1
ATOM 1428 N N . ALA A 1 138 ? 46.675 33.402 42.819 1.00 8.85 100 ALA A N 1
ATOM 1429 C CA . ALA A 1 138 ? 47.084 32.338 41.914 1.00 8.70 100 ALA A CA 1
ATOM 1430 C C . ALA A 1 138 ? 45.957 31.337 41.704 1.00 8.76 100 ALA A C 1
ATOM 1431 O O . ALA A 1 138 ? 45.704 30.894 40.576 1.00 9.71 100 ALA A O 1
ATOM 1438 N N . VAL A 1 139 ? 45.283 30.946 42.784 1.00 8.49 101 VAL A N 1
ATOM 1439 C CA . VAL A 1 139 ? 44.174 30.002 42.670 1.00 9.03 101 VAL A CA 1
ATOM 1440 C C . VAL A 1 139 ? 43.028 30.612 41.884 1.00 8.68 101 VAL A C 1
ATOM 1441 O O . VAL A 1 139 ? 42.397 29.944 41.056 1.00 9.49 101 VAL A O 1
ATOM 1454 N N . ALA A 1 140 ? 42.712 31.878 42.155 1.00 8.58 102 ALA A N 1
ATOM 1455 C CA . ALA A 1 140 ? 41.615 32.525 41.449 1.00 8.74 102 ALA A CA 1
ATOM 1456 C C . ALA A 1 140 ? 41.887 32.589 39.957 1.00 8.85 102 ALA A C 1
ATOM 1457 O O . ALA A 1 140 ? 40.961 32.466 39.153 1.00 9.38 102 ALA A O 1
ATOM 1464 N N . ALA A 1 141 ? 43.144 32.806 39.567 1.00 8.81 103 ALA A N 1
ATOM 1465 C CA . ALA A 1 141 ? 43.489 32.840 38.147 1.00 9.10 103 ALA A CA 1
ATOM 1466 C C . ALA A 1 141 ? 43.217 31.496 37.488 1.00 9.04 103 ALA A C 1
ATOM 1467 O O . ALA A 1 141 ? 42.597 31.425 36.421 1.00 9.22 103 ALA A O 1
ATOM 1474 N N . ARG A 1 142 ? 43.663 30.417 38.121 1.00 8.12 104 ARG A N 1
ATOM 1475 C CA . ARG A 1 142 ? 43.433 29.086 37.579 1.00 8.51 104 ARG A CA 1
ATOM 1476 C C . ARG A 1 142 ? 41.944 28.782 37.541 1.00 8.47 104 ARG A C 1
ATOM 1477 O O . ARG A 1 142 ? 41.420 28.294 36.535 1.00 8.85 104 ARG A O 1
ATOM 1498 N N . ASP A 1 143 ? 41.242 29.060 38.639 1.00 7.90 105 ASP A N 1
ATOM 1499 C CA . ASP A 1 143 ? 39.814 28.791 38.665 1.00 7.92 105 ASP A CA 1
ATOM 1500 C C . ASP A 1 143 ? 39.074 29.605 37.619 1.00 7.46 105 ASP A C 1
ATOM 1501 O O . ASP A 1 143 ? 38.076 29.133 37.060 1.00 8.63 105 ASP A O 1
ATOM 1510 N N . SER A 1 144 ? 39.536 30.820 37.337 1.00 7.82 106 SER A N 1
ATOM 1511 C CA . SER A 1 144 ? 38.887 31.656 36.328 1.00 7.57 106 SER A CA 1
ATOM 1512 C C . SER A 1 144 ? 39.061 31.066 34.939 1.00 8.11 106 SER A C 1
ATOM 1513 O O . SER A 1 144 ? 38.114 31.021 34.146 1.00 8.83 106 SER A O 1
ATOM 1521 N N . VAL A 1 145 ? 40.283 30.655 34.614 1.00 8.19 107 VAL A N 1
ATOM 1522 C CA . VAL A 1 145 ? 40.550 30.030 33.323 1.00 8.30 107 VAL A CA 1
ATOM 1523 C C . VAL A 1 145 ? 39.640 28.825 33.122 1.00 8.29 107 VAL A C 1
ATOM 1524 O O . VAL A 1 145 ? 39.023 28.662 32.062 1.00 8.69 107 VAL A O 1
ATOM 1537 N N . VAL A 1 146 ? 39.523 27.979 34.148 1.00 8.83 108 VAL A N 1
ATOM 1538 C CA . VAL A 1 146 ? 38.684 26.787 34.051 1.00 8.52 108 VAL A CA 1
ATOM 1539 C C . VAL A 1 146 ? 37.222 27.172 33.891 1.00 8.52 108 VAL A C 1
ATOM 1540 O O . VAL A 1 146 ? 36.487 26.572 33.093 1.00 9.43 108 VAL A O 1
ATOM 1553 N N . ALA A 1 147 ? 36.776 28.183 34.632 1.00 8.85 109 ALA A N 1
ATOM 1554 C CA . ALA A 1 147 ? 35.380 28.584 34.550 1.00 8.45 109 ALA A CA 1
ATOM 1555 C C . ALA A 1 147 ? 35.013 29.079 33.164 1.00 9.07 109 ALA A C 1
ATOM 1556 O O . ALA A 1 147 ? 33.845 28.993 32.782 1.00 10.75 109 ALA A O 1
ATOM 1563 N N . LEU A 1 148 ? 35.979 29.584 32.399 1.00 8.86 110 LEU A N 1
ATOM 1564 C CA . LEU A 1 148 ? 35.721 30.091 31.061 1.00 9.76 110 LEU A CA 1
ATOM 1565 C C . LEU A 1 148 ? 36.061 29.071 29.990 1.00 9.26 110 LEU A C 1
ATOM 1566 O O . LEU A 1 148 ? 36.176 29.429 28.806 1.00 9.76 110 LEU A O 1
ATOM 1582 N N . GLY A 1 149 ? 36.216 27.806 30.380 1.00 9.59 111 GLY A N 1
ATOM 1583 C CA . GLY A 1 149 ? 36.409 26.731 29.437 1.00 9.82 111 GLY A CA 1
ATOM 1584 C C . GLY A 1 149 ? 37.843 26.329 29.203 1.00 9.89 111 GLY A C 1
ATOM 1585 O O . GLY A 1 149 ? 38.090 25.478 28.338 1.00 11.12 111 GLY A O 1
ATOM 1589 N N . GLY A 1 150 ? 38.788 26.903 29.936 1.00 9.47 112 GLY A N 1
ATOM 1590 C CA . GLY A 1 150 ? 40.186 26.643 29.721 1.00 9.72 112 GLY A CA 1
ATOM 1591 C C . GLY A 1 150 ? 40.709 25.469 30.521 1.00 9.10 112 GLY A C 1
ATOM 1592 O O . GLY A 1 150 ? 39.976 24.780 31.235 1.00 9.92 112 GLY A O 1
ATOM 1596 N N . PRO A 1 151 ? 42.004 25.210 30.386 1.00 8.97 113 PRO A N 1
ATOM 1597 C CA . PRO A 1 151 ? 42.621 24.071 31.059 1.00 9.44 113 PRO A CA 1
ATOM 1598 C C . PRO A 1 151 ? 42.827 24.326 32.536 1.00 10.57 113 PRO A C 1
ATOM 1599 O O . PRO A 1 151 ? 43.078 25.447 32.972 1.00 11.46 113 PRO A O 1
ATOM 1610 N N . SER A 1 152 ? 42.761 23.249 33.293 1.00 10.03 114 SER A N 1
ATOM 1611 C CA . SER A 1 152 ? 43.180 23.273 34.680 1.00 10.10 114 SER A CA 1
ATOM 1612 C C . SER A 1 152 ? 44.647 22.894 34.787 1.00 10.40 114 SER A C 1
ATOM 1613 O O . SER A 1 152 ? 45.247 22.355 33.860 1.00 11.18 114 SER A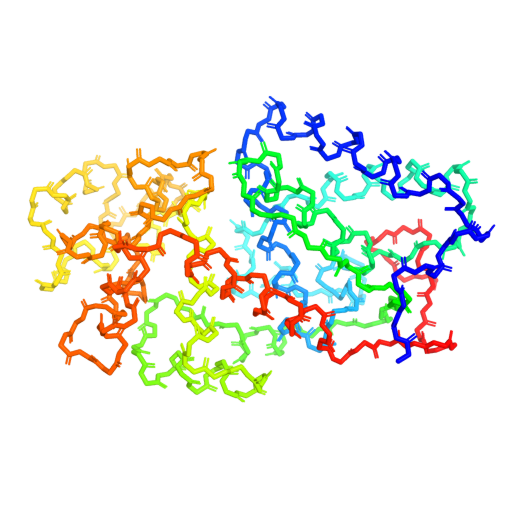 O 1
ATOM 1621 N N . TRP A 1 153 ? 45.229 23.214 35.931 1.00 10.39 115 TRP A N 1
ATOM 1622 C CA . TRP A 1 153 ? 46.583 22.807 36.262 1.00 10.34 115 TRP A CA 1
ATOM 1623 C C . TRP A 1 153 ? 46.702 22.834 37.774 1.00 10.09 115 TRP A C 1
ATOM 1624 O O . TRP A 1 153 ? 45.839 23.368 38.474 1.00 10.32 115 TRP A O 1
ATOM 1645 N N . THR A 1 154 ? 47.773 22.241 38.275 1.00 9.88 116 THR A N 1
ATOM 1646 C CA . THR A 1 154 ? 48.019 22.190 39.708 1.00 10.89 116 THR A CA 1
ATOM 1647 C C . THR A 1 154 ? 48.738 23.454 40.145 1.00 10.26 116 THR A C 1
ATOM 1648 O O . THR A 1 154 ? 49.815 23.777 39.640 1.00 10.95 116 THR A O 1
ATOM 1659 N N . VAL A 1 155 ? 48.146 24.163 41.101 1.00 10.22 117 VAL A N 1
ATOM 1660 C CA . VAL A 1 155 ? 48.682 25.429 41.592 1.00 10.51 117 VAL A CA 1
ATOM 1661 C C . VAL A 1 155 ? 49.506 25.126 42.839 1.00 10.29 117 VAL A C 1
ATOM 1662 O O . VAL A 1 155 ? 48.934 24.679 43.852 1.00 10.64 117 VAL A O 1
ATOM 1675 N N . PRO A 1 156 ? 50.821 25.310 42.817 1.00 10.65 118 PRO A N 1
ATOM 1676 C CA . PRO A 1 156 ? 51.581 25.212 44.059 1.00 10.75 118 PRO A CA 1
ATOM 1677 C C . PRO A 1 156 ? 51.257 26.386 44.964 1.00 10.61 118 PRO A C 1
ATOM 1678 O O . PRO A 1 156 ? 50.921 27.476 44.500 1.00 10.83 118 PRO A O 1
ATOM 1689 N N . LEU A 1 157 ? 51.339 26.145 46.266 1.00 9.74 119 LEU A N 1
ATOM 1690 C CA . LEU A 1 157 ? 50.875 27.093 47.271 1.00 9.49 119 LEU A CA 1
ATOM 1691 C C . LEU A 1 157 ? 51.929 27.244 48.355 1.00 9.49 119 LEU A C 1
ATOM 1692 O O . LEU A 1 157 ? 52.909 26.493 48.417 1.00 10.19 119 LEU A O 1
ATOM 1708 N N . GLY A 1 158 ? 51.730 28.238 49.219 1.00 9.70 120 GLY A N 1
ATOM 1709 C CA . GLY A 1 158 ? 52.714 28.599 50.221 1.00 9.87 120 GLY A CA 1
ATOM 1710 C C . GLY A 1 158 ? 53.361 29.946 50.001 1.00 9.77 120 GLY A C 1
ATOM 1711 O O . GLY A 1 158 ? 54.273 30.307 50.757 1.00 10.89 120 GLY A O 1
ATOM 1715 N N . ARG A 1 159 ? 52.920 30.703 49.006 1.00 9.30 121 ARG A N 1
ATOM 1716 C CA . ARG A 1 159 ? 53.394 32.072 48.861 1.00 9.60 121 ARG A CA 1
ATOM 1717 C C . ARG A 1 159 ? 52.942 32.907 50.048 1.00 9.40 121 ARG A C 1
ATOM 1718 O O . ARG A 1 159 ? 51.878 32.682 50.627 1.00 9.96 121 ARG A O 1
ATOM 1739 N N . ARG A 1 160 ? 53.733 33.915 50.378 1.00 9.19 122 ARG A N 1
ATOM 1740 C CA . ARG A 1 160 ? 53.385 34.845 51.434 1.00 9.92 122 ARG A CA 1
ATOM 1741 C C . ARG A 1 160 ? 53.283 36.252 50.861 1.00 9.11 122 ARG A C 1
ATOM 1742 O O . ARG A 1 160 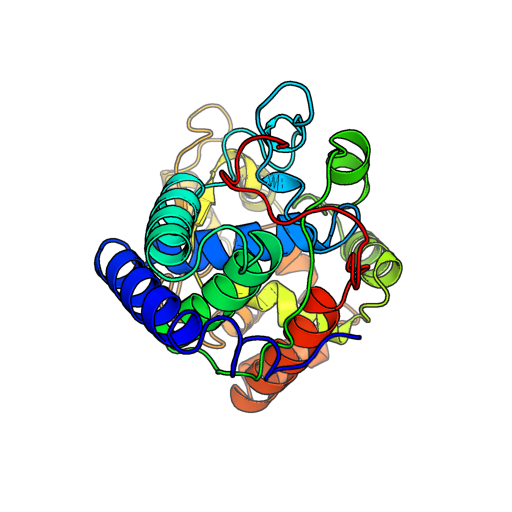? 53.658 36.514 49.722 1.00 10.04 122 ARG A O 1
ATOM 1763 N N . ASP A 1 161 ? 52.732 37.158 51.655 1.00 9.40 123 ASP A N 1
ATOM 1764 C CA . ASP A 1 161 ? 52.383 38.493 51.195 1.00 9.82 123 ASP A CA 1
ATOM 1765 C C . ASP A 1 161 ? 53.480 39.491 51.538 1.00 9.75 123 ASP A C 1
ATOM 1766 O O . ASP A 1 161 ? 54.023 39.485 52.647 1.00 11.26 123 ASP A O 1
ATOM 1775 N N . SER A 1 162 ? 53.797 40.351 50.579 1.00 9.05 124 SER A N 1
ATOM 1776 C CA . SER A 1 162 ? 54.828 41.359 50.773 1.00 9.66 124 SER A CA 1
ATOM 1777 C C . SER A 1 162 ? 54.362 42.440 51.743 1.00 9.55 124 SER A C 1
ATOM 1778 O O . SER A 1 162 ? 53.171 42.627 51.991 1.00 10.61 124 SER A O 1
ATOM 1786 N N . THR A 1 163 ? 55.331 43.167 52.293 1.00 9.56 125 THR A N 1
ATOM 1787 C CA . THR A 1 163 ? 55.055 44.351 53.091 1.00 11.16 125 THR A CA 1
ATOM 1788 C C . THR A 1 163 ? 55.395 45.625 52.343 1.00 11.23 125 THR A C 1
ATOM 1789 O O . THR A 1 163 ? 55.386 46.703 52.940 1.00 12.45 125 THR A O 1
ATOM 1800 N N . ASN A 1 164 ? 55.668 45.531 51.051 1.00 10.47 126 ASN A N 1
ATOM 1801 C CA . ASN A 1 164 ? 55.947 46.695 50.236 1.00 10.95 126 ASN A CA 1
ATOM 1802 C C . ASN A 1 164 ? 55.469 46.404 48.826 1.00 10.82 126 ASN A C 1
ATOM 1803 O O . ASN A 1 164 ? 54.964 45.322 48.522 1.00 10.94 126 ASN A O 1
ATOM 1814 N N . SER A 1 165 ? 55.615 47.400 47.967 1.00 10.40 127 SER A N 1
ATOM 1815 C CA . SER A 1 165 ? 55.210 47.295 46.576 1.00 10.28 127 SER A CA 1
ATOM 1816 C C . SER A 1 165 ? 56.183 48.115 45.750 1.00 11.12 127 SER A C 1
ATOM 1817 O O . SER A 1 165 ? 56.996 48.861 46.290 1.00 12.66 127 SER A O 1
ATOM 1825 N N . SER A 1 166 ? 56.093 47.998 44.428 1.00 10.07 128 SER A N 1
ATOM 1826 C CA . SER A 1 166 ? 57.051 48.706 43.568 1.00 11.61 128 SER A CA 1
ATOM 1827 C C . SER A 1 166 ? 56.394 49.217 42.289 1.00 10.38 128 SER A C 1
ATOM 1828 O O . SER A 1 166 ? 56.401 48.536 41.266 1.00 10.43 128 SER A O 1
ATOM 1836 N N . ALA A 1 167 ? 55.872 50.440 42.345 1.00 10.32 129 ALA A N 1
ATOM 1837 C CA . ALA A 1 167 ? 55.428 51.099 41.120 1.00 10.78 129 ALA A CA 1
ATOM 1838 C C . ALA A 1 167 ? 56.561 51.205 40.109 1.00 10.85 129 ALA A C 1
ATOM 1839 O O . ALA A 1 167 ? 56.337 51.065 38.905 1.00 11.08 129 ALA A O 1
ATOM 1846 N N . ALA A 1 168 ? 57.786 51.437 40.579 1.00 11.66 130 ALA A N 1
ATOM 1847 C CA . ALA A 1 168 ? 58.928 51.545 39.678 1.00 12.50 130 ALA A CA 1
ATOM 1848 C C . ALA A 1 168 ? 59.127 50.257 38.892 1.00 11.38 130 ALA A C 1
ATOM 1849 O O . ALA A 1 168 ? 59.329 50.283 37.673 1.00 11.93 130 ALA A O 1
ATOM 1856 N N . LEU A 1 169 ? 59.063 49.115 39.573 1.00 10.93 131 LEU A N 1
ATOM 1857 C CA . LEU A 1 169 ? 59.231 47.848 38.879 1.00 12.34 131 LEU A CA 1
ATOM 1858 C C . LEU A 1 169 ? 58.025 47.516 38.020 1.00 10.39 131 LEU A C 1
ATOM 1859 O O . LEU A 1 169 ? 58.160 46.826 37.006 1.00 10.92 131 LEU A O 1
ATOM 1875 N N . ALA A 1 170 ? 56.830 47.964 38.413 1.00 9.44 132 ALA A N 1
ATOM 1876 C CA . ALA A 1 170 ? 55.677 47.788 37.546 1.00 9.58 132 ALA A CA 1
ATOM 1877 C C . ALA A 1 170 ? 55.909 48.489 36.216 1.00 9.65 132 ALA A C 1
ATOM 1878 O O . ALA A 1 170 ? 55.673 47.912 35.149 1.00 10.22 132 ALA A O 1
ATOM 1885 N N . ASN A 1 171 ? 56.402 49.725 36.261 1.00 9.10 133 ASN A N 1
ATOM 1886 C CA . ASN A 1 171 ? 56.668 50.449 35.027 1.00 8.94 133 ASN A CA 1
ATOM 1887 C C . ASN A 1 171 ? 57.763 49.783 34.211 1.00 10.02 133 ASN A C 1
ATOM 1888 O O . ASN A 1 171 ? 57.674 49.729 32.982 1.00 11.33 133 ASN A O 1
ATOM 1899 N N . SER A 1 172 ? 58.813 49.284 34.862 1.00 10.05 134 SER A N 1
ATOM 1900 C CA . SER A 1 172 ? 59.908 48.711 34.089 1.00 11.65 134 SER A CA 1
ATOM 1901 C C . SER A 1 172 ? 59.619 47.302 33.591 1.00 11.85 134 SER A C 1
ATOM 1902 O O . SER A 1 172 ? 60.105 46.930 32.517 1.00 12.62 134 SER A O 1
ATOM 1910 N N . ASP A 1 173 ? 58.831 46.508 34.315 1.00 10.53 135 ASP A N 1
ATOM 1911 C CA . ASP A 1 173 ? 58.747 45.081 34.030 1.00 10.48 135 ASP A CA 1
ATOM 1912 C C . ASP A 1 173 ? 57.489 44.660 33.300 1.00 10.32 135 ASP A C 1
ATOM 1913 O O . ASP A 1 173 ? 57.479 43.577 32.700 1.00 11.09 135 ASP A O 1
ATOM 1922 N N . LEU A 1 174 ? 56.434 45.463 33.321 1.00 10.05 136 LEU A N 1
ATOM 1923 C CA . LEU A 1 174 ? 55.221 45.067 32.627 1.00 10.69 136 LEU A CA 1
ATOM 1924 C C . LEU A 1 174 ? 55.271 45.577 31.191 1.00 11.94 136 LEU A C 1
ATOM 1925 O O . LEU A 1 174 ? 55.561 46.753 30.970 1.00 14.51 136 LEU A O 1
ATOM 1941 N N . PRO A 1 175 ? 55.009 44.742 30.198 1.00 12.44 137 PRO A N 1
ATOM 1942 C CA . PRO A 1 175 ? 55.157 45.171 28.810 1.00 12.05 137 PRO A CA 1
ATOM 1943 C C . PRO A 1 175 ? 53.972 46.010 28.370 1.00 11.46 137 PRO A C 1
ATOM 1944 O O . PRO A 1 175 ? 52.815 45.631 28.599 1.00 12.73 137 PRO A O 1
ATOM 1955 N N . PRO A 1 176 ? 54.212 47.155 27.733 1.00 10.18 138 PRO A N 1
ATOM 1956 C CA . PRO A 1 176 ? 53.109 47.933 27.152 1.00 10.47 138 PRO A CA 1
ATOM 1957 C C . PRO A 1 176 ? 52.779 47.445 25.753 1.00 9.84 138 PRO A C 1
ATOM 1958 O O . PRO A 1 176 ? 53.601 46.786 25.102 1.00 9.87 138 PRO A O 1
ATOM 1969 N N . PRO A 1 177 ? 51.584 47.757 25.255 1.00 9.88 139 PRO A N 1
ATOM 1970 C CA . PRO A 1 177 ? 51.128 47.155 23.998 1.00 10.14 139 PRO A CA 1
ATOM 1971 C C . PRO A 1 177 ? 51.860 47.661 22.777 1.00 9.07 139 PRO A C 1
ATOM 1972 O O . PRO A 1 177 ? 51.787 47.003 21.729 1.00 10.13 139 PRO A O 1
ATOM 1983 N N . GLN A 1 178 ? 52.581 48.777 22.871 1.00 8.93 140 GLN A N 1
ATOM 1984 C CA . GLN A 1 178 ? 53.334 49.260 21.723 1.00 8.81 140 GLN A CA 1
ATOM 1985 C C . GLN A 1 178 ? 54.681 48.567 21.575 1.00 8.96 140 GLN A C 1
ATOM 1986 O O . GLN A 1 178 ? 55.398 48.849 20.613 1.00 9.03 140 GLN A O 1
ATOM 2000 N N . PHE A 1 179 ? 55.049 47.670 22.488 1.00 8.31 141 PHE A N 1
ATOM 2001 C CA . PHE A 1 179 ? 56.283 46.906 22.323 1.00 7.99 141 PHE A CA 1
ATOM 2002 C C . PHE A 1 179 ? 56.261 46.092 21.034 1.00 8.40 141 PHE A C 1
ATOM 2003 O O . PHE A 1 179 ? 55.234 45.541 20.630 1.00 8.95 141 PHE A O 1
ATOM 2020 N N . ASN A 1 180 ? 57.421 46.001 20.409 1.00 8.48 142 ASN A N 1
ATOM 2021 C CA . ASN A 1 180 ? 57.614 45.095 19.297 1.00 8.96 142 ASN A CA 1
ATOM 2022 C C . ASN A 1 180 ? 58.092 43.744 19.820 1.00 8.82 142 ASN A C 1
ATOM 2023 O O . ASN A 1 180 ? 58.397 43.571 21.006 1.00 9.48 142 ASN A O 1
ATOM 2034 N N . LEU A 1 181 ? 58.167 42.777 18.911 1.00 9.33 143 LEU A N 1
ATOM 2035 C CA . LEU A 1 181 ? 58.475 41.416 19.328 1.00 9.44 143 LEU A CA 1
ATOM 2036 C C . LEU A 1 181 ? 59.782 41.352 20.107 1.00 9.82 143 LEU A C 1
ATOM 2037 O O . LEU A 1 181 ? 59.877 40.648 21.117 1.00 9.95 143 LEU A O 1
ATOM 2053 N N . SER A 1 182 ? 60.809 42.061 19.655 1.00 10.60 144 SER A N 1
ATOM 2054 C CA . SER A 1 182 ? 62.099 41.947 20.327 1.00 11.15 144 SER A CA 1
ATOM 2055 C C . SER A 1 182 ? 62.015 42.419 21.774 1.00 10.49 144 SER A C 1
ATOM 2056 O O . SER A 1 182 ? 62.634 41.820 22.665 1.00 11.61 144 SER A O 1
ATOM 2064 N N . GLN A 1 183 ? 61.242 43.474 22.038 1.00 9.94 145 GLN A N 1
ATOM 2065 C CA . GLN A 1 183 ? 61.093 43.959 23.403 1.00 10.06 145 GLN A CA 1
ATOM 2066 C C . GLN A 1 183 ? 60.225 43.031 24.230 1.00 9.59 145 GLN A C 1
ATOM 2067 O O . GLN A 1 183 ? 60.449 42.888 25.436 1.00 9.74 145 GLN A O 1
ATOM 2081 N N . LEU A 1 184 ? 59.231 42.397 23.607 1.00 8.67 146 LEU A N 1
ATOM 2082 C CA . LEU A 1 184 ? 58.424 41.417 24.316 1.00 8.42 146 LEU A CA 1
ATOM 2083 C C . LEU A 1 184 ? 59.274 40.222 24.724 1.00 8.41 146 LEU A C 1
ATOM 2084 O O . LEU A 1 184 ? 59.190 39.747 25.861 1.00 9.42 146 LEU A O 1
ATOM 2100 N N . ILE A 1 185 ? 60.107 39.727 23.806 1.00 8.67 147 ILE A N 1
ATOM 2101 C CA . ILE A 1 185 ? 60.976 38.603 24.126 1.00 9.11 147 ILE A CA 1
ATOM 2102 C C . ILE A 1 185 ? 61.901 38.957 25.282 1.00 9.40 147 ILE A C 1
ATOM 2103 O O . ILE A 1 185 ? 62.085 38.163 26.218 1.00 9.95 147 ILE A O 1
ATOM 2119 N N . THR A 1 186 ? 62.479 40.156 25.255 1.00 9.55 148 THR A N 1
ATOM 2120 C CA . THR A 1 186 ? 63.372 40.571 26.331 1.00 10.35 148 THR A CA 1
ATOM 2121 C C . THR A 1 186 ? 62.629 40.680 27.656 1.00 10.51 148 THR A C 1
ATOM 2122 O O . THR A 1 186 ? 63.123 40.227 28.696 1.00 11.07 148 THR A O 1
ATOM 2133 N N . ALA A 1 187 ? 61.430 41.265 27.637 1.00 10.38 149 ALA A N 1
ATOM 2134 C CA . ALA A 1 187 ? 60.689 41.458 28.877 1.00 10.49 149 ALA A CA 1
ATOM 2135 C C . ALA A 1 187 ? 60.333 40.123 29.512 1.00 9.63 149 ALA A C 1
ATOM 2136 O O . ALA A 1 187 ? 60.390 39.972 30.741 1.00 10.45 149 ALA A O 1
ATOM 2143 N N . PHE A 1 188 ? 59.947 39.143 28.690 1.00 9.17 150 PHE A N 1
ATOM 2144 C CA . PHE A 1 188 ? 59.634 37.818 29.213 1.00 8.39 150 PHE A CA 1
ATOM 2145 C C . PHE A 1 188 ? 60.898 37.073 29.612 1.00 9.06 150 PHE A C 1
ATOM 2146 O O . PHE A 1 188 ? 60.920 36.393 30.643 1.00 9.44 150 PHE A O 1
ATOM 2163 N N . GLY A 1 189 ? 61.973 37.232 28.836 1.00 9.86 151 GLY A N 1
ATOM 2164 C CA . GLY A 1 189 ? 63.240 36.616 29.189 1.00 10.72 151 GLY A CA 1
ATOM 2165 C C . GLY A 1 189 ? 63.792 37.100 30.512 1.00 10.54 151 GLY A C 1
ATOM 2166 O O . GLY A 1 189 ? 64.458 36.347 31.220 1.00 11.60 151 GLY A O 1
ATOM 2170 N N . ASN A 1 190 ? 63.517 38.352 30.873 1.00 10.42 152 ASN A N 1
ATOM 2171 C CA . ASN A 1 190 ? 63.947 38.861 32.169 1.00 11.91 152 ASN A CA 1
ATOM 2172 C C . ASN A 1 190 ? 63.236 38.163 33.317 1.00 12.36 152 ASN A C 1
ATOM 2173 O O . ASN A 1 190 ? 63.686 38.270 34.461 1.00 14.76 152 ASN A O 1
ATOM 2184 N N . LYS A 1 191 ? 62.139 37.468 33.040 1.00 10.52 153 LYS A N 1
ATOM 2185 C CA . LYS A 1 191 ? 61.463 36.625 34.014 1.00 10.78 153 LYS A CA 1
ATOM 2186 C C . LYS A 1 191 ? 61.716 35.144 33.752 1.00 11.35 153 LYS A C 1
ATOM 2187 O O . LYS A 1 191 ? 60.982 34.291 34.261 1.00 12.36 153 LYS A O 1
ATOM 2206 N N . ASN A 1 192 ? 62.737 34.833 32.954 1.00 11.18 154 ASN A N 1
ATOM 2207 C CA . ASN A 1 192 ? 63.109 33.459 32.610 1.00 11.93 154 ASN A CA 1
ATOM 2208 C C . ASN A 1 192 ? 61.987 32.713 31.901 1.00 12.31 154 ASN A C 1
ATOM 2209 O O . ASN A 1 192 ? 61.877 31.480 32.003 1.00 13.71 154 ASN A O 1
ATOM 2220 N N . LEU A 1 193 ? 61.178 33.447 31.150 1.00 11.27 155 LEU A N 1
ATOM 2221 C CA . LEU A 1 193 ? 60.158 32.881 30.285 1.00 10.97 155 LEU A CA 1
ATOM 2222 C C . LEU A 1 193 ? 60.647 33.003 28.850 1.00 10.84 155 LEU A C 1
ATOM 2223 O O . LEU A 1 193 ? 61.063 34.082 28.422 1.00 11.37 155 LEU A O 1
ATOM 2239 N N . ASP A 1 194 ? 60.638 31.889 28.127 1.00 10.44 156 ASP A N 1
ATOM 2240 C CA . ASP A 1 194 ? 61.205 31.864 26.784 1.00 10.89 156 ASP A CA 1
ATOM 2241 C C . ASP A 1 194 ? 60.163 32.272 25.744 1.00 9.87 156 ASP A C 1
ATOM 2242 O O . ASP A 1 194 ? 59.006 32.548 26.083 1.00 9.52 156 ASP A O 1
ATOM 2251 N N . PRO A 1 195 ? 60.539 32.372 24.475 1.00 10.68 157 PRO A N 1
ATOM 2252 C CA . PRO A 1 195 ? 59.576 32.874 23.489 1.00 10.66 157 PRO A CA 1
ATOM 2253 C C . PRO A 1 195 ? 58.326 32.025 23.358 1.00 10.95 157 PRO A C 1
ATOM 2254 O O . PRO A 1 195 ? 57.254 32.575 23.089 1.00 11.17 157 PRO A O 1
ATOM 2265 N N . THR A 1 196 ? 58.417 30.710 23.539 1.00 10.97 158 THR A N 1
ATOM 2266 C CA . THR A 1 196 ? 57.203 29.900 23.518 1.00 10.92 158 THR A CA 1
ATOM 2267 C C . THR A 1 196 ? 56.285 30.280 24.668 1.00 9.66 158 THR A C 1
ATOM 2268 O O . THR A 1 196 ? 55.066 30.352 24.497 1.00 9.64 158 THR A O 1
ATOM 2279 N N . ASP A 1 197 ? 56.852 30.522 25.850 1.00 9.06 159 ASP A N 1
ATOM 2280 C CA . ASP A 1 197 ? 56.048 30.962 26.982 1.00 10.11 159 ASP A CA 1
ATOM 2281 C C . ASP A 1 197 ? 55.369 32.281 26.662 1.00 9.44 159 ASP A C 1
ATOM 2282 O O . ASP A 1 197 ? 54.212 32.493 27.035 1.00 9.55 159 ASP A O 1
ATOM 2291 N N . LEU A 1 198 ? 56.086 33.193 25.995 1.00 9.17 160 LEU A N 1
ATOM 2292 C CA . LEU A 1 198 ? 55.485 34.455 25.566 1.00 9.10 160 LEU A CA 1
ATOM 2293 C C . LEU A 1 198 ? 54.287 34.205 24.663 1.00 8.54 160 LEU A C 1
ATOM 2294 O O . LEU A 1 198 ? 53.219 34.801 24.842 1.00 9.06 160 LEU A O 1
ATOM 2310 N N . VAL A 1 199 ? 54.449 33.360 23.647 1.00 8.03 161 VAL A N 1
ATOM 2311 C CA . VAL A 1 199 ? 53.357 33.142 22.702 1.00 8.22 161 VAL A CA 1
ATOM 2312 C C . VAL A 1 199 ? 52.171 32.505 23.406 1.00 8.09 161 VAL A C 1
ATOM 2313 O O . VAL A 1 199 ? 51.021 32.882 23.173 1.00 8.86 161 VAL A O 1
ATOM 2326 N N . ALA A 1 200 ? 52.436 31.531 24.281 1.00 8.29 162 ALA A N 1
ATOM 2327 C CA . ALA A 1 200 ? 51.369 30.840 24.998 1.00 8.64 162 ALA A CA 1
ATOM 2328 C C . ALA A 1 200 ? 50.667 31.767 25.981 1.00 8.20 162 ALA A C 1
ATOM 2329 O O . ALA A 1 200 ? 49.437 31.791 26.045 1.00 8.38 162 ALA A O 1
ATOM 2336 N N . LEU A 1 201 ? 51.427 32.542 26.760 1.00 8.07 163 LEU A N 1
ATOM 2337 C CA . LEU A 1 201 ? 50.796 33.421 27.737 1.00 8.60 163 LEU A CA 1
ATOM 2338 C C . LEU A 1 201 ? 50.039 34.555 27.069 1.00 8.52 163 LEU A C 1
ATOM 2339 O O . LEU A 1 201 ? 49.031 35.023 27.614 1.00 9.15 163 LEU A O 1
ATOM 2355 N N . SER A 1 202 ? 50.491 35.007 25.899 1.00 7.99 164 SER A N 1
ATOM 2356 C CA . SER A 1 202 ? 49.733 36.012 25.155 1.00 8.57 164 SER A CA 1
ATOM 2357 C C . SER A 1 202 ? 48.346 35.508 24.808 1.00 8.79 164 SER A C 1
ATOM 2358 O O . SER A 1 202 ? 47.419 36.306 24.629 1.00 8.98 164 SER A O 1
ATOM 2366 N N . GLY A 1 203 ? 48.182 34.193 24.713 1.00 8.27 165 GLY A N 1
ATOM 2367 C CA . GLY A 1 203 ? 46.879 33.616 24.479 1.00 8.41 165 GLY A CA 1
ATOM 2368 C C . GLY A 1 203 ? 45.886 33.849 25.588 1.00 8.43 165 GLY A C 1
ATOM 2369 O O . GLY A 1 203 ? 44.703 33.559 25.396 1.00 8.59 165 GLY A O 1
ATOM 2373 N N . ALA A 1 204 ? 46.326 34.384 26.728 1.00 8.38 166 ALA A N 1
ATOM 2374 C CA . ALA A 1 204 ? 45.369 34.800 27.736 1.00 8.14 166 ALA A CA 1
ATOM 2375 C C . ALA A 1 204 ? 44.397 35.810 27.155 1.00 8.04 166 ALA A C 1
ATOM 2376 O O . ALA A 1 204 ? 43.275 35.934 27.643 1.00 8.45 166 ALA A O 1
ATOM 2383 N N . HIS A 1 205 ? 44.803 36.531 26.109 1.00 7.77 167 HIS A N 1
ATOM 2384 C CA . HIS A 1 205 ? 43.942 37.492 25.433 1.00 7.92 167 HIS A CA 1
ATOM 2385 C C . HIS A 1 205 ? 42.821 36.834 24.648 1.00 8.30 167 HIS A C 1
ATOM 2386 O O . HIS A 1 205 ? 42.023 37.537 24.016 1.00 10.39 167 HIS A O 1
ATOM 2400 N N . THR A 1 206 ? 42.710 35.512 24.709 1.00 7.79 168 THR A N 1
ATOM 2401 C CA . THR A 1 206 ? 41.527 34.823 24.226 1.00 7.28 168 THR A CA 1
ATOM 2402 C C . THR A 1 206 ? 40.286 35.147 25.043 1.00 7.35 168 THR A C 1
ATOM 2403 O O . THR A 1 206 ? 39.173 34.806 24.620 1.00 7.97 168 THR A O 1
ATOM 2413 N N . ILE A 1 207 ? 40.451 35.774 26.208 1.00 7.58 169 ILE A N 1
ATOM 2414 C CA . ILE A 1 207 ? 39.342 36.255 27.020 1.00 8.27 169 ILE A CA 1
ATOM 2415 C C . ILE A 1 207 ? 39.603 37.705 27.406 1.00 8.40 169 ILE A C 1
ATOM 2416 O O . ILE A 1 207 ? 40.747 38.159 27.477 1.00 9.97 169 ILE A O 1
ATOM 2432 N N . GLY A 1 208 ? 38.523 38.428 27.683 1.00 7.87 170 GLY A N 1
ATOM 2433 C CA . GLY A 1 208 ? 38.628 39.772 28.228 1.00 8.88 170 GLY A CA 1
ATOM 2434 C C . GLY A 1 208 ? 38.588 40.885 27.203 1.00 8.24 170 GLY A C 1
ATOM 2435 O O . GLY A 1 208 ? 38.358 40.690 26.005 1.00 8.96 170 GLY A O 1
ATOM 2439 N N . GLN A 1 209 ? 38.833 42.095 27.715 1.00 8.46 171 GLN A N 1
ATOM 2440 C CA . GLN A 1 209 ? 38.597 43.331 26.984 1.00 9.13 171 GLN A CA 1
ATOM 2441 C C . GLN A 1 209 ? 39.799 44.251 27.103 1.00 9.79 171 GLN A C 1
ATOM 2442 O O . GLN A 1 209 ? 40.610 44.137 28.027 1.00 10.51 171 GLN A O 1
ATOM 2456 N N . ALA A 1 210 ? 39.885 45.187 26.166 1.00 9.00 172 ALA A N 1
ATOM 2457 C CA . ALA A 1 210 ? 40.868 46.260 26.211 1.00 9.03 172 ALA A CA 1
ATOM 2458 C C . ALA A 1 210 ? 40.195 47.592 25.927 1.00 8.74 172 ALA A C 1
ATOM 2459 O O . ALA A 1 210 ? 39.190 47.668 25.217 1.00 9.30 172 ALA A O 1
ATOM 2466 N N . GLN A 1 211 ? 40.785 48.649 26.473 1.00 8.53 173 GLN A N 1
ATOM 2467 C CA . GLN A 1 211 ? 40.311 50.004 26.255 1.00 8.98 173 GLN A CA 1
ATOM 2468 C C . GLN A 1 211 ? 40.915 50.596 24.991 1.00 9.39 173 GLN A C 1
ATOM 2469 O O . GLN A 1 211 ? 42.074 50.342 24.649 1.00 8.92 173 GLN A O 1
ATOM 2483 N N . CYS A 1 212 ? 40.103 51.417 24.326 1.00 9.16 174 CYS A N 1
ATOM 2484 C CA . CYS A 1 212 ? 40.490 52.106 23.107 1.00 10.30 174 CYS A CA 1
ATOM 2485 C C . CYS A 1 212 ? 41.866 52.751 23.222 1.00 10.04 174 CYS A C 1
ATOM 2486 O O . CYS A 1 212 ? 42.668 52.678 22.287 1.00 10.69 174 CYS A O 1
ATOM 2493 N N . LEU A 1 213 ? 42.177 53.381 24.350 1.00 10.88 175 LEU A N 1
ATOM 2494 C CA . LEU A 1 213 ? 43.458 54.078 24.375 1.00 11.83 175 LEU A CA 1
ATOM 2495 C C . LEU A 1 213 ? 44.633 53.128 24.193 1.00 11.24 175 LEU A C 1
ATOM 2496 O O . LEU A 1 213 ? 45.697 53.567 23.747 1.00 12.07 175 LEU A O 1
ATOM 2512 N N . ASN A 1 214 ? 44.461 51.840 24.478 1.00 9.92 176 ASN A N 1
ATOM 2513 C CA . ASN A 1 214 ? 45.555 50.890 24.344 1.00 10.21 176 ASN A CA 1
ATOM 2514 C C . ASN A 1 214 ? 45.621 50.189 23.000 1.00 10.02 176 ASN A C 1
ATOM 2515 O O . ASN A 1 214 ? 46.643 49.567 22.709 1.00 11.30 176 ASN A O 1
ATOM 2526 N N . PHE A 1 215 ? 44.582 50.254 22.176 1.00 9.91 177 PHE A N 1
ATOM 2527 C CA . PHE A 1 215 ? 44.660 49.665 20.846 1.00 10.66 177 PHE A CA 1
ATOM 2528 C C . PHE A 1 215 ? 44.456 50.673 19.731 1.00 9.49 177 PHE A C 1
ATOM 2529 O O . PHE A 1 215 ? 44.623 50.325 18.560 1.00 10.34 177 PHE A O 1
ATOM 2546 N N . ARG A 1 216 ? 44.149 51.929 20.046 1.00 10.11 178 ARG A N 1
ATOM 2547 C CA . ARG A 1 216 ? 43.885 52.865 18.964 1.00 10.94 178 ARG A CA 1
ATOM 2548 C C . ARG A 1 216 ? 45.084 52.999 18.035 1.00 11.53 178 ARG A C 1
ATOM 2549 O O . ARG A 1 216 ? 44.911 53.198 16.830 1.00 11.64 178 ARG A O 1
ATOM 2570 N N . ALA A 1 217 ? 46.302 52.877 18.564 1.00 11.42 179 ALA A N 1
ATOM 2571 C CA . ALA A 1 217 ? 47.464 52.992 17.692 1.00 12.64 179 ALA A CA 1
ATOM 2572 C C . ALA A 1 217 ? 47.475 51.888 16.647 1.00 12.23 179 ALA A C 1
ATOM 2573 O O . ALA A 1 217 ? 47.869 52.115 15.499 1.00 13.49 179 ALA A O 1
ATOM 2580 N N . HIS A 1 218 ? 47.042 50.684 17.018 1.00 10.44 180 HIS A N 1
ATOM 2581 C CA . HIS A 1 218 ? 47.109 49.580 16.075 1.00 9.88 180 HIS A CA 1
ATOM 2582 C C . HIS A 1 218 ? 46.081 49.712 14.955 1.00 9.77 180 HIS A C 1
ATOM 2583 O O . HIS A 1 218 ? 46.290 49.157 13.874 1.00 9.62 180 HIS A O 1
ATOM 2597 N N . ILE A 1 219 ? 44.993 50.449 15.183 1.00 9.71 181 ILE A N 1
ATOM 2598 C CA . ILE A 1 219 ? 43.963 50.636 14.166 1.00 9.61 181 ILE A CA 1
ATOM 2599 C C . ILE A 1 219 ? 44.561 51.185 12.889 1.00 9.50 181 ILE A C 1
ATOM 2600 O O . ILE A 1 219 ? 44.094 50.872 11.790 1.00 10.84 181 ILE A O 1
ATOM 2616 N N . THR A 1 220 ? 45.583 52.031 13.011 1.00 10.19 182 THR A N 1
ATOM 2617 C CA . THR A 1 220 ? 46.150 52.756 11.887 1.00 11.69 182 THR A CA 1
ATOM 2618 C C . THR A 1 220 ? 47.385 52.083 11.318 1.00 12.03 182 THR A C 1
ATOM 2619 O O . THR A 1 220 ? 47.941 52.582 10.336 1.00 13.10 182 THR A O 1
ATOM 2630 N N . GLU A 1 221 ? 47.823 50.973 11.899 1.00 11.15 183 GLU A N 1
ATOM 2631 C CA . GLU A 1 221 ? 49.090 50.378 11.502 1.00 11.97 183 GLU A CA 1
ATOM 2632 C C . GLU A 1 221 ? 48.916 49.511 10.261 1.00 13.04 183 GLU A C 1
ATOM 2633 O O . GLU A 1 221 ? 47.795 49.169 9.878 1.00 13.35 183 GLU A O 1
ATOM 2645 N N . PRO A 1 222 ? 50.016 49.160 9.587 1.00 13.57 184 PRO A N 1
ATOM 2646 C CA . PRO A 1 222 ? 49.888 48.437 8.311 1.00 13.44 184 PRO A CA 1
ATOM 2647 C C . PRO A 1 222 ? 49.444 46.995 8.450 1.00 13.65 184 PRO A C 1
ATOM 2648 O O . PRO A 1 222 ? 48.899 46.441 7.488 1.00 16.66 184 PRO A O 1
ATOM 2659 N N . ASN A 1 223 ? 49.659 46.362 9.594 1.00 11.27 185 ASN A N 1
ATOM 2660 C CA . ASN A 1 223 ? 49.445 44.920 9.744 1.00 11.65 185 ASN A CA 1
ATOM 2661 C C . ASN A 1 223 ? 48.151 44.604 10.482 1.00 13.57 185 ASN A C 1
ATOM 2662 O O . ASN A 1 223 ? 48.111 43.768 11.384 1.00 18.39 185 ASN A O 1
ATOM 2673 N N . ILE A 1 224 ? 47.070 45.267 10.106 1.00 11.38 186 ILE A N 1
ATOM 2674 C CA . ILE A 1 224 ? 45.734 44.971 10.608 1.00 11.12 186 ILE A CA 1
ATOM 2675 C C . ILE A 1 224 ? 44.794 44.836 9.415 1.00 10.43 186 ILE A C 1
ATOM 2676 O O . ILE A 1 224 ? 44.926 45.552 8.417 1.00 12.33 186 ILE A O 1
ATOM 2692 N N . ASN A 1 225 ? 43.870 43.899 9.501 1.00 9.93 187 ASN A N 1
ATOM 2693 C CA . ASN A 1 225 ? 42.910 43.703 8.432 1.00 9.78 187 ASN A CA 1
ATOM 2694 C C . ASN A 1 225 ? 42.065 44.965 8.282 1.00 9.88 187 ASN A C 1
ATOM 2695 O O . ASN A 1 225 ? 41.575 45.492 9.291 1.00 9.79 187 ASN A O 1
ATOM 2706 N N . PRO A 1 226 ? 41.874 45.483 7.058 1.00 11.40 188 PRO A N 1
ATOM 2707 C CA . PRO A 1 226 ? 41.186 46.786 6.920 1.00 12.18 188 PRO A CA 1
ATOM 2708 C C . PRO A 1 226 ? 39.735 46.790 7.365 1.00 11.51 188 PRO A C 1
ATOM 2709 O O . PRO A 1 226 ? 39.285 47.778 7.954 1.00 12.39 188 PRO A O 1
ATOM 2720 N N . THR A 1 227 ? 38.979 45.725 7.094 1.00 11.82 189 THR A N 1
ATOM 2721 C CA . THR A 1 227 ? 37.594 45.664 7.552 1.00 11.93 189 THR A CA 1
ATOM 2722 C C . THR A 1 227 ? 37.531 45.624 9.074 1.00 10.74 189 THR A C 1
ATOM 2723 O O . THR A 1 227 ? 36.686 46.289 9.692 1.00 11.88 189 THR A O 1
ATOM 2734 N N . PHE A 1 228 ? 38.425 44.858 9.694 1.00 10.24 190 PHE A N 1
ATOM 2735 C CA . PHE A 1 228 ? 38.488 44.816 11.143 1.00 9.67 190 PHE A CA 1
ATOM 2736 C C . PHE A 1 228 ? 38.867 46.182 11.701 1.00 9.99 190 PHE A C 1
ATOM 2737 O O . PHE A 1 228 ? 38.246 46.675 12.654 1.00 10.49 190 PHE A O 1
ATOM 2754 N N . ALA A 1 229 ? 39.856 46.835 11.093 1.00 9.86 191 ALA A N 1
ATOM 2755 C CA . ALA A 1 229 ? 40.272 48.150 11.576 1.00 10.19 191 ALA A CA 1
ATOM 2756 C C . ALA A 1 229 ? 39.122 49.144 11.517 1.00 10.37 191 ALA A C 1
ATOM 2757 O O . ALA A 1 229 ? 38.933 49.944 12.442 1.00 10.55 191 ALA A O 1
ATOM 2764 N N . ALA A 1 230 ? 38.326 49.097 10.448 1.00 11.03 192 ALA A N 1
ATOM 2765 C CA . ALA A 1 230 ? 37.190 50.004 10.342 1.00 12.00 192 ALA A CA 1
ATOM 2766 C C . ALA A 1 230 ? 36.169 49.732 11.434 1.00 11.54 192 ALA A C 1
ATOM 2767 O O . ALA A 1 230 ? 35.590 50.669 11.995 1.00 12.10 192 ALA A O 1
ATOM 2774 N N . SER A 1 231 ? 35.933 48.460 11.762 1.00 11.32 193 SER A N 1
ATOM 2775 C CA . SER A 1 231 ? 34.986 48.154 12.826 1.00 12.78 193 SER A CA 1
ATOM 2776 C C . SER A 1 231 ? 35.493 48.648 14.174 1.00 12.63 193 SER A C 1
ATOM 2777 O O . SER A 1 231 ? 34.703 49.123 14.995 1.00 13.66 193 SER A O 1
ATOM 2785 N N . LEU A 1 232 ? 36.800 48.574 14.415 1.00 11.66 194 LEU A N 1
ATOM 2786 C CA . LEU A 1 232 ? 37.351 49.113 15.656 1.00 11.60 194 LEU A CA 1
ATOM 2787 C C . LEU A 1 232 ? 37.208 50.624 15.703 1.00 11.81 194 LEU A C 1
ATOM 2788 O O . LEU A 1 232 ? 36.852 51.193 16.740 1.00 12.31 194 LEU A O 1
ATOM 2804 N N . ARG A 1 233 ? 37.504 51.293 14.595 1.00 11.70 195 ARG A N 1
ATOM 2805 C CA . ARG A 1 233 ? 37.417 52.748 14.568 1.00 12.47 195 ARG A CA 1
ATOM 2806 C C . ARG A 1 233 ? 36.017 53.227 14.920 1.00 13.73 195 ARG A C 1
ATOM 2807 O O . ARG A 1 233 ? 35.864 54.274 15.563 1.00 14.82 195 ARG A O 1
ATOM 2828 N N . ALA A 1 234 ? 34.987 52.478 14.516 1.00 13.86 196 ALA A N 1
ATOM 2829 C CA . ALA A 1 234 ? 33.613 52.896 14.772 1.00 15.69 196 ALA A CA 1
ATOM 2830 C C . ALA A 1 234 ? 33.352 53.118 16.258 1.00 16.50 196 ALA A C 1
ATOM 2831 O O . ALA A 1 234 ? 32.490 53.928 16.614 1.00 18.53 196 ALA A O 1
ATOM 2838 N N . ASN A 1 235 ? 34.084 52.432 17.140 1.00 16.07 197 ASN A N 1
ATOM 2839 C CA . ASN A 1 235 ? 33.904 52.606 18.578 1.00 16.85 197 ASN A CA 1
ATOM 2840 C C . ASN A 1 235 ? 35.180 53.038 19.291 1.00 15.33 197 ASN A C 1
ATOM 2841 O O . ASN A 1 235 ? 35.248 52.971 20.527 1.00 15.65 197 ASN A O 1
ATOM 2852 N N . CYS A 1 236 ? 36.179 53.500 18.555 1.00 14.22 198 CYS A N 1
ATOM 2853 C CA . CYS A 1 236 ? 37.454 53.906 19.147 1.00 12.45 198 CYS A CA 1
ATOM 2854 C C . CYS A 1 236 ? 37.997 55.048 18.316 1.00 12.77 198 CYS A C 1
ATOM 2855 O O . CYS A 1 236 ? 38.659 54.823 17.290 1.00 12.46 198 CYS A O 1
ATOM 2862 N N . PRO A 1 237 ? 37.727 56.290 18.704 1.00 13.72 199 PRO A N 1
ATOM 2863 C CA . PRO A 1 237 ? 38.231 57.432 17.939 1.00 15.04 199 PRO A CA 1
ATOM 2864 C C . PRO A 1 237 ? 39.714 57.662 18.181 1.00 15.64 199 PRO A C 1
ATOM 2865 O O . PRO A 1 237 ? 40.311 57.136 19.121 1.00 14.60 199 PRO A O 1
ATOM 2876 N N . ALA A 1 238 ? 40.299 58.482 17.301 1.00 16.21 200 ALA A N 1
ATOM 2877 C CA . ALA A 1 238 ? 41.720 58.801 17.411 1.00 17.14 200 ALA A CA 1
ATOM 2878 C C . ALA A 1 238 ? 42.008 59.614 18.663 1.00 16.85 200 ALA A C 1
ATOM 2879 O O . ALA A 1 238 ? 43.098 59.505 19.240 1.00 17.22 200 ALA A O 1
ATOM 2886 N N . THR A 1 239 ? 41.035 60.401 19.108 1.00 16.55 201 THR A N 1
ATOM 2887 C CA . THR A 1 239 ? 41.127 61.184 20.328 1.00 19.11 201 THR A CA 1
ATOM 2888 C C . THR A 1 239 ? 39.804 61.051 21.059 1.00 17.59 201 THR A C 1
ATOM 2889 O O . THR A 1 239 ? 38.744 61.014 20.428 1.00 17.63 201 THR A O 1
ATOM 2900 N N . GLY A 1 240 ? 39.864 61.001 22.385 1.00 16.61 202 GLY A N 1
ATOM 2901 C CA . GLY A 1 240 ? 38.665 60.804 23.171 1.00 15.98 202 GLY A CA 1
ATOM 2902 C C . GLY A 1 240 ? 38.192 59.363 23.113 1.00 15.28 202 GLY A C 1
ATOM 2903 O O . GLY A 1 240 ? 38.702 58.533 22.366 1.00 14.56 202 GLY A O 1
ATOM 2907 N N . GLY A 1 241 ? 37.183 59.062 23.922 1.00 14.83 203 GLY A N 1
ATOM 2908 C CA . GLY A 1 241 ? 36.702 57.689 24.008 1.00 14.20 203 GLY A CA 1
ATOM 2909 C C . GLY A 1 241 ? 37.732 56.720 24.539 1.00 12.93 203 GLY A C 1
ATOM 2910 O O . GLY A 1 241 ? 37.663 55.524 24.230 1.00 12.94 203 GLY A O 1
ATOM 2914 N N . ASP A 1 242 ? 38.662 57.200 25.372 1.00 13.13 204 ASP A N 1
ATOM 2915 C CA . ASP A 1 242 ? 39.801 56.394 25.808 1.00 13.50 204 ASP A CA 1
ATOM 2916 C C . ASP A 1 242 ? 39.366 55.075 26.430 1.00 12.46 204 ASP A C 1
ATOM 2917 O O . ASP A 1 242 ? 40.029 54.046 26.250 1.00 12.43 204 ASP A O 1
ATOM 2926 N N . THR A 1 243 ? 38.285 55.094 27.201 1.00 12.37 205 THR A N 1
ATOM 2927 C CA . THR A 1 243 ? 37.871 53.945 27.995 1.00 12.56 205 THR A CA 1
ATOM 2928 C C . THR A 1 243 ? 36.902 53.023 27.265 1.00 13.19 205 THR A C 1
ATOM 2929 O O . THR A 1 243 ? 36.490 52.016 27.843 1.00 14.29 205 THR A O 1
ATOM 2940 N N . ASN A 1 244 ? 36.535 53.326 26.024 1.00 12.32 206 ASN A N 1
ATOM 2941 C CA . ASN A 1 244 ? 35.637 52.449 25.287 1.00 12.03 206 ASN A CA 1
ATOM 2942 C C . ASN A 1 244 ? 36.287 51.079 25.120 1.00 11.59 206 ASN A C 1
ATOM 2943 O O . ASN A 1 244 ? 37.467 50.975 24.786 1.00 13.09 206 ASN A O 1
ATOM 2954 N N . LEU A 1 245 ? 35.512 50.021 25.324 1.00 11.05 207 LEU A N 1
ATOM 2955 C CA . LEU A 1 245 ? 36.056 48.670 25.341 1.00 11.09 207 LEU A CA 1
ATOM 2956 C C . LEU A 1 245 ? 35.854 47.952 24.015 1.00 10.84 207 LEU A C 1
ATOM 2957 O O . LEU A 1 245 ? 34.891 48.197 23.282 1.00 13.31 207 LEU A O 1
ATOM 2973 N N . ALA A 1 246 ? 36.770 47.034 23.729 1.00 10.11 208 ALA A N 1
ATOM 2974 C CA . ALA A 1 246 ? 36.596 46.068 22.667 1.00 10.83 208 ALA A CA 1
ATOM 2975 C C . ALA A 1 246 ? 37.145 44.744 23.165 1.00 9.78 208 ALA A C 1
ATOM 2976 O O . ALA A 1 246 ? 38.080 44.723 23.975 1.00 9.74 208 ALA A O 1
ATOM 2983 N N . PRO A 1 247 ? 36.610 43.625 22.677 1.00 9.68 209 PRO A N 1
ATOM 2984 C CA . PRO A 1 247 ? 37.150 42.321 23.079 1.00 9.47 209 PRO A CA 1
ATOM 2985 C C . PRO A 1 247 ? 38.546 42.097 22.524 1.00 8.62 209 PRO A C 1
ATOM 2986 O O . PRO A 1 247 ? 38.836 42.415 21.368 1.00 9.65 209 PRO A O 1
ATOM 2997 N N . LEU A 1 248 ? 39.423 41.527 23.348 1.00 8.33 210 LEU A N 1
ATOM 2998 C CA . LEU A 1 248 ? 40.739 41.185 22.837 1.00 8.84 210 LEU A CA 1
ATOM 2999 C C . LEU A 1 248 ? 40.630 40.127 21.754 1.00 8.82 210 LEU A C 1
ATOM 3000 O O . LEU A 1 248 ? 41.377 40.154 20.769 1.00 9.61 210 LEU A O 1
ATOM 3016 N N . ASP A 1 249 ? 39.689 39.203 21.909 1.00 8.11 211 ASP A N 1
ATOM 3017 C CA . ASP A 1 249 ? 39.444 38.136 20.950 1.00 8.84 211 ASP A CA 1
ATOM 3018 C C . ASP A 1 249 ? 38.063 38.378 20.361 1.00 9.63 211 ASP A C 1
ATOM 3019 O O . ASP A 1 249 ? 37.045 38.100 20.996 1.00 10.00 211 ASP A O 1
ATOM 3028 N N . VAL A 1 250 ? 38.038 38.907 19.137 1.00 9.86 212 VAL A N 1
ATOM 3029 C CA . VAL A 1 250 ? 36.786 39.213 18.469 1.00 11.25 212 VAL A CA 1
ATOM 3030 C C . VAL A 1 250 ? 35.949 37.969 18.231 1.00 11.65 212 VAL A C 1
ATOM 3031 O O . VAL A 1 250 ? 34.722 38.065 18.101 1.00 13.54 212 VAL A O 1
ATOM 3044 N N . THR A 1 251 ? 36.580 36.798 18.169 1.00 11.55 213 THR A N 1
ATOM 3045 C CA . THR A 1 251 ? 35.872 35.563 17.838 1.00 12.68 213 THR A CA 1
ATOM 3046 C C . THR A 1 251 ? 35.099 35.006 19.032 1.00 12.94 213 THR A C 1
ATOM 3047 O O . THR A 1 251 ? 33.888 34.788 18.942 1.00 14.13 213 THR A O 1
ATOM 3058 N N . THR A 1 252 ? 35.776 34.742 20.158 1.00 12.35 214 THR A N 1
ATOM 3059 C CA . THR A 1 252 ? 35.122 34.246 21.378 1.00 11.60 214 THR A CA 1
ATOM 3060 C C . THR A 1 252 ? 35.633 34.988 22.607 1.00 11.67 214 THR A C 1
ATOM 3061 O O . THR A 1 252 ? 36.462 34.467 23.365 1.00 11.20 214 THR A O 1
ATOM 3071 N N . PRO A 1 253 ? 35.114 36.191 22.865 1.00 13.54 215 PRO A N 1
ATOM 3072 C CA . PRO A 1 253 ? 35.664 37.032 23.941 1.00 15.13 215 PRO A CA 1
ATOM 3073 C C . PRO A 1 253 ? 35.493 36.482 25.340 1.00 12.61 215 PRO A C 1
ATOM 3074 O O . PRO A 1 253 ? 36.177 36.946 26.264 1.00 13.91 215 PRO A O 1
ATOM 3085 N N . ASN A 1 254 ? 34.584 35.529 25.546 1.00 11.32 216 ASN A N 1
ATOM 3086 C CA . ASN A 1 254 ? 34.324 34.983 26.868 1.00 11.55 216 ASN A CA 1
ATOM 3087 C C . ASN A 1 254 ? 34.607 33.497 26.949 1.00 10.86 216 ASN A C 1
ATOM 3088 O O . ASN A 1 254 ? 34.174 32.839 27.900 1.00 12.86 216 ASN A O 1
ATOM 3099 N N . THR A 1 255 ? 35.337 32.957 25.989 1.00 9.57 217 THR A N 1
ATOM 3100 C CA . THR A 1 255 ? 35.652 31.537 25.970 1.00 9.20 217 THR A CA 1
ATOM 3101 C C . THR A 1 255 ? 37.157 31.376 25.874 1.00 8.38 217 THR A C 1
ATOM 3102 O O . THR A 1 255 ? 37.786 31.927 24.966 1.00 8.77 217 THR A O 1
ATOM 3113 N N . PHE A 1 256 ? 37.726 30.618 26.799 1.00 8.51 218 PHE A N 1
ATOM 3114 C CA . PHE A 1 256 ? 39.158 30.362 26.791 1.00 8.47 218 PHE A CA 1
ATOM 3115 C C . PHE A 1 256 ? 39.436 29.252 25.785 1.00 9.47 218 PHE A C 1
ATOM 3116 O O . PHE A 1 256 ? 39.165 28.079 26.052 1.00 10.94 218 PHE A O 1
ATOM 3133 N N . ASP A 1 257 ? 39.982 29.630 24.636 1.00 9.96 219 ASP A N 1
ATOM 3134 C CA . ASP A 1 257 ? 40.192 28.736 23.511 1.00 9.87 219 ASP A CA 1
ATOM 3135 C C . ASP A 1 257 ? 41.324 29.303 22.669 1.00 9.56 219 ASP A C 1
ATOM 3136 O O . ASP A 1 257 ? 41.909 30.334 22.999 1.00 9.38 219 ASP A O 1
ATOM 3145 N N . ASN A 1 258 ? 41.632 28.632 21.564 1.00 9.52 220 ASN A N 1
ATOM 3146 C CA . ASN A 1 258 ? 42.747 29.048 20.724 1.00 9.38 220 ASN A CA 1
ATOM 3147 C C . ASN A 1 258 ? 42.354 30.074 19.654 1.00 9.49 220 ASN A C 1
ATOM 3148 O O . ASN A 1 258 ? 43.165 30.373 18.771 1.00 9.83 220 ASN A O 1
ATOM 3159 N N . ALA A 1 259 ? 41.149 30.658 19.731 1.00 8.86 221 ALA A N 1
ATOM 3160 C CA . ALA A 1 259 ? 40.719 31.585 18.685 1.00 8.60 221 ALA A CA 1
ATOM 3161 C C . ALA A 1 259 ? 41.600 32.827 18.632 1.00 9.03 221 ALA A C 1
ATOM 3162 O O . ALA A 1 259 ? 41.683 33.485 17.592 1.00 9.57 221 ALA A O 1
ATOM 3169 N N . TYR A 1 260 ? 42.247 33.174 19.742 1.00 8.39 222 TYR A N 1
ATOM 3170 C CA . TYR A 1 260 ? 43.223 34.256 19.745 1.00 8.50 222 TYR A CA 1
ATOM 3171 C C . TYR A 1 260 ? 44.220 34.106 18.604 1.00 7.95 222 TYR A C 1
ATOM 3172 O O . TYR A 1 260 ? 44.558 35.083 17.928 1.00 8.40 222 TYR A O 1
ATOM 3190 N N . TYR A 1 261 ? 44.694 32.881 18.374 1.00 7.60 223 TYR A N 1
ATOM 3191 C CA . TYR A 1 261 ? 45.743 32.639 17.386 1.00 8.26 223 TYR A CA 1
ATOM 3192 C C . TYR A 1 261 ? 45.194 32.683 15.975 1.00 8.50 223 TYR A C 1
ATOM 3193 O O . TYR A 1 261 ? 45.859 33.181 15.064 1.00 8.71 223 TYR A O 1
ATOM 3211 N N . THR A 1 262 ? 43.988 32.156 15.765 1.00 8.77 224 THR A N 1
ATOM 3212 C CA . THR A 1 262 ? 43.407 32.254 14.433 1.00 9.35 224 THR A CA 1
ATOM 3213 C C . THR A 1 262 ? 43.105 33.702 14.086 1.00 8.98 224 THR A C 1
ATOM 3214 O O . THR A 1 262 ? 43.228 34.094 12.927 1.00 10.07 224 THR A O 1
ATOM 3225 N N . ASN A 1 263 ? 42.760 34.531 15.073 1.00 8.57 225 ASN A N 1
ATOM 3226 C CA . ASN A 1 263 ? 42.669 35.963 14.796 1.00 8.76 225 ASN A CA 1
ATOM 3227 C C . ASN A 1 263 ? 43.990 36.485 14.246 1.00 7.95 225 ASN A C 1
ATOM 3228 O O . ASN A 1 263 ? 44.023 37.247 13.277 1.00 8.30 225 ASN A O 1
ATOM 3239 N N . LEU A 1 264 ? 45.101 36.130 14.895 1.00 7.67 226 LEU A N 1
ATOM 3240 C CA . LEU A 1 264 ? 46.386 36.667 14.465 1.00 7.22 226 LEU A CA 1
ATOM 3241 C C . LEU A 1 264 ? 46.691 36.274 13.026 1.00 7.98 226 LEU A C 1
ATOM 3242 O O . LEU A 1 264 ? 47.241 37.076 12.262 1.00 8.45 226 LEU A O 1
ATOM 3258 N N . LEU A 1 265 ? 46.359 35.034 12.644 1.00 7.52 227 LEU A N 1
ATOM 3259 C CA . LEU A 1 265 ? 46.618 34.565 11.291 1.00 7.47 227 LEU A CA 1
ATOM 3260 C C . LEU A 1 265 ? 45.798 35.312 10.263 1.00 8.76 227 LEU A C 1
ATOM 3261 O O . LEU A 1 265 ? 46.090 35.212 9.066 1.00 10.51 227 LEU A O 1
ATOM 3277 N N . ASN A 1 266 ? 44.761 36.021 10.697 1.00 8.66 228 ASN A N 1
ATOM 3278 C CA . ASN A 1 266 ? 43.889 36.783 9.817 1.00 8.58 228 ASN A CA 1
ATOM 3279 C C . ASN A 1 266 ? 44.017 38.277 10.052 1.00 9.04 228 ASN A C 1
ATOM 3280 O O . ASN A 1 266 ? 43.176 39.050 9.577 1.00 9.27 228 ASN A O 1
ATOM 3291 N N . GLN A 1 267 ? 45.066 38.692 10.755 1.00 8.93 229 GLN A N 1
ATOM 3292 C CA . GLN A 1 267 ? 45.321 40.107 11.035 1.00 9.44 229 GLN A CA 1
ATOM 3293 C C . GLN A 1 267 ? 44.142 40.746 11.757 1.00 8.87 229 GLN A C 1
ATOM 3294 O O . GLN A 1 267 ? 43.792 41.910 11.524 1.00 9.66 229 GLN A O 1
ATOM 3308 N N . ARG A 1 268 ? 43.577 40.001 12.704 1.00 8.79 230 ARG A N 1
ATOM 3309 C CA . ARG A 1 268 ? 42.540 40.517 13.583 1.00 9.37 230 ARG A CA 1
ATOM 3310 C C . ARG A 1 268 ? 42.967 40.470 15.042 1.00 8.89 230 ARG A C 1
ATOM 3311 O O . ARG A 1 268 ? 42.125 40.449 15.929 1.00 9.50 230 ARG A O 1
ATOM 3332 N N . GLY A 1 269 ? 44.271 40.476 15.305 1.00 8.93 231 GLY A N 1
ATOM 3333 C CA . GLY A 1 269 ? 44.726 40.798 16.647 1.00 9.37 231 GLY A CA 1
ATOM 3334 C C . GLY A 1 269 ? 44.351 42.223 17.014 1.00 9.02 231 GLY A C 1
ATOM 3335 O O . GLY A 1 269 ? 44.371 43.124 16.178 1.00 9.44 231 GLY A O 1
ATOM 3339 N N . LEU A 1 270 ? 44.011 42.427 18.283 1.00 8.42 232 LEU A N 1
ATOM 3340 C CA . LEU A 1 270 ? 43.565 43.752 18.701 1.00 8.45 232 LEU A CA 1
ATOM 3341 C C . LEU A 1 270 ? 44.741 44.672 19.023 1.00 8.51 232 LEU A C 1
ATOM 3342 O O . LEU A 1 270 ? 44.807 45.801 18.534 1.00 9.34 232 LEU A O 1
ATOM 3358 N N . LEU A 1 271 ? 45.655 44.228 19.878 1.00 8.28 233 LEU A N 1
ATOM 3359 C CA . LEU A 1 271 ? 46.783 45.053 20.283 1.00 8.99 233 LEU A CA 1
ATOM 3360 C C . LEU A 1 271 ? 47.933 44.940 19.293 1.00 8.97 233 LEU A C 1
ATOM 3361 O O . LEU A 1 271 ? 48.137 43.909 18.654 1.00 9.29 233 LEU A O 1
ATOM 3377 N N . HIS A 1 272 ? 48.718 46.012 19.203 1.00 8.56 234 HIS A N 1
ATOM 3378 C CA . HIS A 1 272 ? 49.949 45.965 18.430 1.00 8.83 234 HIS A CA 1
ATOM 3379 C C . HIS A 1 272 ? 50.800 44.775 18.838 1.00 8.22 234 HIS A C 1
ATOM 3380 O O . HIS A 1 272 ? 51.299 44.030 17.990 1.00 8.26 234 HIS A O 1
ATOM 3395 N N . SER A 1 273 ? 50.945 44.567 20.145 1.00 8.05 235 SER A N 1
ATOM 3396 C CA . SER A 1 273 ? 51.786 43.498 20.664 1.00 9.19 235 SER A CA 1
ATOM 3397 C C . SER A 1 273 ? 51.218 42.120 20.358 1.00 9.47 235 SER A C 1
ATOM 3398 O O . SER A 1 273 ? 51.981 41.148 20.294 1.00 11.37 235 SER A O 1
ATOM 3406 N N . ASP A 1 274 ? 49.895 41.995 20.211 1.00 8.36 236 ASP A N 1
ATOM 3407 C CA . ASP A 1 274 ? 49.316 40.731 19.772 1.00 8.33 236 ASP A CA 1
ATOM 3408 C C . ASP A 1 274 ? 49.771 40.411 18.355 1.00 8.74 236 ASP A C 1
ATOM 3409 O O . ASP A 1 274 ? 50.250 39.308 18.065 1.00 8.93 236 ASP A O 1
ATOM 3418 N N . GLN A 1 275 ? 49.600 41.361 17.444 1.00 8.29 237 GLN A N 1
ATOM 3419 C CA . GLN A 1 275 ? 49.903 41.079 16.054 1.00 8.20 237 GLN A CA 1
ATOM 3420 C C . GLN A 1 275 ? 51.395 40.917 15.812 1.00 8.74 237 GLN A C 1
ATOM 3421 O O . GLN A 1 275 ? 51.776 40.286 14.827 1.00 9.04 237 GLN A O 1
ATOM 3435 N N . GLU A 1 276 ? 52.247 41.427 16.706 1.00 8.44 238 GLU A N 1
ATOM 3436 C CA . GLU A 1 276 ? 53.685 41.212 16.588 1.00 8.40 238 GLU A CA 1
ATOM 3437 C C . GLU A 1 276 ? 54.047 39.732 16.563 1.00 9.46 238 GLU A C 1
ATOM 3438 O O . GLU A 1 276 ? 55.114 39.363 16.060 1.00 9.74 238 GLU A O 1
ATOM 3450 N N . LEU A 1 277 ? 53.200 38.880 17.126 1.00 9.15 239 LEU A N 1
ATOM 3451 C CA . LEU A 1 277 ? 53.498 37.453 17.187 1.00 8.98 239 LEU A CA 1
ATOM 3452 C C . LEU A 1 277 ? 53.339 36.759 15.847 1.00 8.58 239 LEU A C 1
ATOM 3453 O O . LEU A 1 277 ? 53.929 35.690 15.651 1.00 9.74 239 LEU A O 1
ATOM 3469 N N . PHE A 1 278 ? 52.546 37.314 14.931 1.00 9.21 240 PHE A N 1
ATOM 3470 C CA . PHE A 1 278 ? 52.390 36.739 13.600 1.00 9.77 240 PHE A CA 1
ATOM 3471 C C . PHE A 1 278 ? 52.625 37.875 12.624 1.00 10.10 240 PHE A C 1
ATOM 3472 O O . PHE A 1 278 ? 51.709 38.631 12.299 1.00 10.09 240 PHE A O 1
ATOM 3489 N N . ASN A 1 279 ? 53.864 37.979 12.168 1.00 11.19 241 ASN A N 1
ATOM 3490 C CA . ASN A 1 279 ? 54.331 39.179 11.494 1.00 12.09 241 ASN A CA 1
ATOM 3491 C C . ASN A 1 279 ? 55.642 38.896 10.777 1.00 13.24 241 ASN A C 1
ATOM 3492 O O . ASN A 1 279 ? 56.599 39.666 10.901 1.00 14.76 241 ASN A O 1
ATOM 3503 N N . ASN A 1 280 ? 55.714 37.787 10.050 1.00 13.99 242 ASN A N 1
ATOM 3504 C CA . ASN A 1 280 ? 56.958 37.360 9.408 1.00 16.64 242 ASN A CA 1
ATOM 3505 C C . ASN A 1 280 ? 58.082 37.287 10.433 1.00 16.18 242 ASN A C 1
ATOM 3506 O O . ASN A 1 280 ? 59.195 37.772 10.217 1.00 18.16 242 ASN A O 1
ATOM 3517 N N . ALA A 1 281 ? 57.777 36.652 11.560 1.00 14.42 243 ALA A N 1
ATOM 3518 C CA . ALA A 1 281 ? 58.585 36.726 12.765 1.00 14.31 243 ALA A CA 1
ATOM 3519 C C . ALA A 1 281 ? 58.924 35.332 13.260 1.00 12.73 243 ALA A C 1
ATOM 3520 O O . ALA A 1 281 ? 58.359 34.333 12.822 1.00 12.17 243 ALA A O 1
ATOM 3527 N N . SER A 1 282 ? 59.860 35.275 14.203 1.00 12.23 244 SER A N 1
ATOM 3528 C CA . SER A 1 282 ? 60.327 33.999 14.725 1.00 11.95 244 SER A CA 1
ATOM 3529 C C . SER A 1 282 ? 59.234 33.226 15.454 1.00 11.52 244 SER A C 1
ATOM 3530 O O . SER A 1 282 ? 59.392 32.023 15.678 1.00 12.50 244 SER A O 1
ATOM 3538 N N . THR A 1 283 ? 58.160 33.893 15.866 1.00 9.70 245 THR A N 1
ATOM 3539 C CA . THR A 1 283 ? 57.059 33.271 16.583 1.00 9.08 245 THR A CA 1
ATOM 3540 C C . THR A 1 283 ? 55.956 32.768 15.660 1.00 8.98 245 THR A C 1
ATOM 3541 O O . THR A 1 283 ? 55.019 32.117 16.144 1.00 9.00 245 THR A O 1
ATOM 3552 N N . ASP A 1 284 ? 56.039 33.061 14.361 1.00 9.72 246 ASP A N 1
ATOM 3553 C CA . ASP A 1 284 ? 54.954 32.699 13.453 1.00 9.13 246 ASP A CA 1
ATOM 3554 C C . ASP A 1 284 ? 54.641 31.208 13.508 1.00 8.82 246 ASP A C 1
ATOM 3555 O O . ASP A 1 284 ? 53.470 30.810 13.501 1.00 9.36 246 ASP A O 1
ATOM 3564 N N . SER A 1 285 ? 55.670 30.364 13.532 1.00 9.51 247 SER A N 1
ATOM 3565 C CA . SER A 1 285 ? 55.404 28.933 13.449 1.00 9.41 247 SER A CA 1
ATOM 3566 C C . SER A 1 285 ? 54.697 28.423 14.697 1.00 8.91 247 SER A C 1
ATOM 3567 O O . SER A 1 285 ? 53.943 27.444 14.628 1.00 8.87 247 SER A O 1
ATOM 3575 N N . THR A 1 286 ? 54.933 29.066 15.843 1.00 8.13 248 THR A N 1
ATOM 3576 C CA . THR A 1 286 ? 54.226 28.696 17.064 1.00 7.82 248 THR A CA 1
ATOM 3577 C C . THR A 1 286 ? 52.772 29.155 17.011 1.00 8.30 248 THR A C 1
ATOM 3578 O O . THR A 1 286 ? 51.870 28.417 17.415 1.00 8.20 248 THR A O 1
ATOM 3589 N N . VAL A 1 287 ? 52.519 30.359 16.498 1.00 8.50 249 VAL A N 1
ATOM 3590 C CA . VAL A 1 287 ? 51.143 30.802 16.299 1.00 8.09 249 VAL A CA 1
ATOM 3591 C C . VAL A 1 287 ? 50.402 29.822 15.394 1.00 8.46 249 VAL A C 1
ATOM 3592 O O . VAL A 1 287 ? 49.262 29.434 15.672 1.00 8.08 249 VAL A O 1
ATOM 3605 N N . ARG A 1 288 ? 51.028 29.420 14.287 1.00 8.26 250 ARG A N 1
ATOM 3606 C CA . ARG A 1 288 ? 50.366 28.480 13.395 1.00 8.25 250 ARG A CA 1
ATOM 3607 C C . ARG A 1 288 ? 50.095 27.158 14.092 1.00 8.17 250 ARG A C 1
ATOM 3608 O O . ARG A 1 288 ? 49.028 26.561 13.911 1.00 8.80 250 ARG A O 1
ATOM 3629 N N . ASN A 1 289 ? 51.047 26.680 14.893 1.00 8.01 251 ASN A N 1
ATOM 3630 C CA . ASN A 1 289 ? 50.857 25.427 15.612 1.00 7.51 251 ASN A CA 1
ATOM 3631 C C . ASN A 1 289 ? 49.692 25.527 16.585 1.00 7.90 251 ASN A C 1
ATOM 3632 O O . ASN A 1 289 ? 48.851 24.627 16.656 1.00 9.03 251 ASN A O 1
ATOM 3643 N N . PHE A 1 290 ? 49.620 26.626 17.342 1.00 7.43 252 PHE A N 1
ATOM 3644 C CA . PHE A 1 290 ? 48.555 26.766 18.334 1.00 8.02 252 PHE A CA 1
ATOM 3645 C C . PHE A 1 290 ? 47.193 26.957 17.676 1.00 8.90 252 PHE A C 1
ATOM 3646 O O . PHE A 1 290 ? 46.177 26.506 18.221 1.00 9.75 252 PHE A O 1
ATOM 3663 N N . ALA A 1 291 ? 47.153 27.585 16.502 1.00 8.45 253 ALA A N 1
ATOM 3664 C CA . ALA A 1 291 ? 45.907 27.688 15.753 1.00 9.34 253 ALA A CA 1
ATOM 3665 C C . ALA A 1 291 ? 45.444 26.329 15.249 1.00 10.65 253 ALA A C 1
ATOM 3666 O O . ALA A 1 291 ? 44.238 26.063 15.204 1.00 12.30 253 ALA A O 1
ATOM 3673 N N . SER A 1 292 ? 46.380 25.459 14.858 1.00 9.97 254 SER A N 1
ATOM 3674 C CA . SER A 1 292 ? 46.064 24.141 14.335 1.00 10.62 254 SER A CA 1
ATOM 3675 C C . SER A 1 292 ? 45.948 23.075 15.404 1.00 11.51 254 SER A C 1
ATOM 3676 O O . SER A 1 292 ? 45.492 21.970 15.104 1.00 13.37 254 SER A O 1
ATOM 3684 N N . ASN A 1 293 ? 46.380 23.354 16.624 1.00 10.21 255 ASN A N 1
ATOM 3685 C CA . ASN A 1 293 ? 46.471 22.327 17.659 1.00 9.40 255 ASN A CA 1
ATOM 3686 C C . ASN A 1 293 ? 46.116 22.985 18.990 1.00 9.05 255 ASN A C 1
ATOM 3687 O O . ASN A 1 293 ? 46.993 23.476 19.706 1.00 9.52 255 ASN A O 1
ATOM 3698 N N . ALA A 1 294 ? 44.821 22.983 19.310 1.00 9.33 256 ALA A N 1
ATOM 3699 C CA . ALA A 1 294 ? 44.359 23.657 20.518 1.00 9.73 256 ALA A CA 1
ATOM 3700 C C . ALA A 1 294 ? 44.997 23.049 21.758 1.00 9.43 256 ALA A C 1
ATOM 3701 O O . ALA A 1 294 ? 45.322 23.770 22.706 1.00 9.71 256 ALA A O 1
ATOM 3708 N N . ALA A 1 295 ? 45.211 21.731 21.757 1.00 8.99 257 ALA A N 1
ATOM 3709 C CA . ALA A 1 295 ? 45.821 21.081 22.913 1.00 10.14 257 ALA A CA 1
ATOM 3710 C C . ALA A 1 295 ? 47.280 21.474 23.076 1.00 9.57 257 ALA A C 1
ATOM 3711 O O . ALA A 1 295 ? 47.772 21.544 24.207 1.00 9.11 257 ALA A O 1
ATOM 3718 N N . ALA A 1 296 ? 47.989 21.735 21.973 1.00 8.80 258 ALA A N 1
ATOM 3719 C CA . ALA A 1 296 ? 49.351 22.238 22.083 1.00 8.57 258 ALA A CA 1
ATOM 3720 C C . ALA A 1 296 ? 49.346 23.594 22.756 1.00 8.68 258 ALA A C 1
ATOM 3721 O O . ALA A 1 296 ? 50.208 23.888 23.591 1.00 8.80 258 ALA A O 1
ATOM 3728 N N . PHE A 1 297 ? 48.361 24.427 22.425 1.00 8.24 259 PHE A N 1
ATOM 3729 C CA . PHE A 1 297 ? 48.236 25.711 23.096 1.00 7.48 259 PHE A CA 1
ATOM 3730 C C . PHE A 1 297 ? 47.941 25.536 24.574 1.00 7.19 259 PHE A C 1
ATOM 3731 O O . PHE A 1 297 ? 48.611 26.136 25.416 1.00 7.95 259 PHE A O 1
ATOM 3748 N N . THR A 1 298 ? 46.919 24.755 24.922 1.00 7.73 260 THR A N 1
ATOM 3749 C CA . THR A 1 298 ? 46.534 24.733 26.329 1.00 8.05 260 THR A CA 1
ATOM 3750 C C . THR A 1 298 ? 47.635 24.156 27.202 1.00 7.80 260 THR A C 1
ATOM 3751 O O . THR A 1 298 ? 47.829 24.618 28.330 1.00 8.25 260 THR A O 1
ATOM 3762 N N . THR A 1 299 ? 48.349 23.139 26.710 1.00 8.05 261 THR A N 1
ATOM 3763 C CA . THR A 1 299 ? 49.442 22.564 27.487 1.00 8.30 261 THR A CA 1
ATOM 3764 C C . THR A 1 299 ? 50.648 23.494 27.554 1.00 8.42 261 THR A C 1
ATOM 3765 O O . THR A 1 299 ? 51.365 23.506 28.566 1.00 9.00 261 THR A O 1
ATOM 3776 N N . ALA A 1 300 ? 50.891 24.288 26.519 1.00 7.66 262 ALA A N 1
ATOM 3777 C CA . ALA A 1 300 ? 51.927 25.301 26.622 1.00 8.08 262 ALA A CA 1
ATOM 3778 C C . ALA A 1 300 ? 51.496 26.400 27.575 1.00 8.01 262 ALA A C 1
ATOM 3779 O O . ALA A 1 300 ? 52.320 26.964 28.306 1.00 8.74 262 ALA A O 1
ATOM 3786 N N . PHE A 1 301 ? 50.201 26.713 27.588 1.00 7.17 263 PHE A N 1
ATOM 3787 C CA . PHE A 1 301 ? 49.702 27.755 28.470 1.00 7.71 263 PHE A CA 1
ATOM 3788 C C . PHE A 1 301 ? 49.842 27.347 29.927 1.00 7.85 263 PHE A C 1
ATOM 3789 O O . PHE A 1 301 ? 50.312 28.133 30.743 1.00 8.14 263 PHE A O 1
ATOM 3806 N N . THR A 1 302 ? 49.448 26.123 30.287 1.00 8.01 264 THR A N 1
ATOM 3807 C CA . THR A 1 302 ? 49.606 25.713 31.679 1.00 7.82 264 THR A CA 1
ATOM 3808 C C . THR A 1 302 ? 51.079 25.630 32.056 1.00 8.39 264 THR A C 1
ATOM 3809 O O . THR A 1 302 ? 51.459 25.995 33.171 1.00 8.32 264 THR A O 1
ATOM 3820 N N . THR A 1 303 ? 51.923 25.158 31.142 1.00 8.38 265 THR A N 1
ATOM 3821 C CA . THR A 1 303 ? 53.354 25.114 31.417 1.00 8.86 265 THR A CA 1
ATOM 3822 C C . THR A 1 303 ? 53.861 26.503 31.783 1.00 8.75 265 THR A C 1
ATOM 3823 O O . THR A 1 303 ? 54.574 26.690 32.777 1.00 8.95 265 THR A O 1
ATOM 3834 N N . ALA A 1 304 ? 53.479 27.503 30.998 1.00 8.60 266 ALA A N 1
ATOM 3835 C CA . ALA A 1 304 ? 53.947 28.862 31.244 1.00 8.77 266 ALA A CA 1
ATOM 3836 C C . ALA A 1 304 ? 53.300 29.479 32.481 1.00 8.21 266 ALA A C 1
ATOM 3837 O O . ALA A 1 304 ? 53.952 30.240 33.205 1.00 8.90 266 ALA A O 1
ATOM 3844 N N . MET A 1 305 ? 52.016 29.196 32.727 1.00 8.33 267 MET A N 1
ATOM 3845 C CA . MET A 1 305 ? 51.359 29.732 33.915 1.00 8.29 267 MET A CA 1
ATOM 3846 C C . MET A 1 305 ? 52.012 29.215 35.175 1.00 8.35 267 MET A C 1
ATOM 3847 O O . MET A 1 305 ? 52.138 29.956 36.156 1.00 9.16 267 MET A O 1
ATOM 3861 N N . ILE A 1 306 ? 52.408 27.942 35.189 1.00 8.59 268 ILE A N 1
ATOM 3862 C CA . ILE A 1 306 ? 53.075 27.407 36.369 1.00 8.81 268 ILE A CA 1
ATOM 3863 C C . ILE A 1 306 ? 54.413 28.104 36.577 1.00 9.62 268 ILE A C 1
ATOM 3864 O O . ILE A 1 306 ? 54.761 28.486 37.699 1.00 9.91 268 ILE A O 1
ATOM 3880 N N . LYS A 1 307 ? 55.175 28.319 35.501 1.00 9.88 269 LYS A N 1
ATOM 3881 C CA . LYS A 1 307 ? 56.424 29.062 35.630 1.00 9.88 269 LYS A CA 1
ATOM 3882 C C . LYS A 1 307 ? 56.154 30.449 36.186 1.00 9.49 269 LYS A C 1
ATOM 3883 O O . LYS A 1 307 ? 56.828 30.908 37.118 1.00 10.34 269 LYS A O 1
ATOM 3902 N N . MET A 1 308 ? 55.164 31.138 35.621 1.00 9.12 270 MET A N 1
ATOM 3903 C CA . MET A 1 308 ? 54.868 32.493 36.063 1.00 9.28 270 MET A CA 1
ATOM 3904 C C . MET A 1 308 ? 54.495 32.522 37.535 1.00 8.97 270 MET A C 1
ATOM 3905 O O . MET A 1 308 ? 54.932 33.408 38.277 1.00 9.60 270 MET A O 1
ATOM 3919 N N . GLY A 1 309 ? 53.669 31.582 37.971 1.00 9.16 271 GLY A N 1
ATOM 3920 C CA . GLY A 1 309 ? 53.233 31.539 39.351 1.00 10.50 271 GLY A CA 1
ATOM 3921 C C . GLY A 1 309 ? 54.310 31.137 40.317 1.00 10.95 271 GLY A C 1
ATOM 3922 O O . GLY A 1 309 ? 54.095 31.221 41.534 1.00 11.20 271 GLY A O 1
ATOM 3926 N N . ASN A 1 310 ? 55.459 30.700 39.813 1.00 10.41 272 ASN A N 1
ATOM 3927 C CA . ASN A 1 310 ? 56.595 30.356 40.642 1.00 10.96 272 ASN A CA 1
ATOM 3928 C C . ASN A 1 310 ? 57.617 31.483 40.736 1.00 10.90 272 ASN A C 1
ATOM 3929 O O . ASN A 1 310 ? 58.686 31.283 41.313 1.00 12.11 272 ASN A O 1
ATOM 3940 N N . LEU A 1 311 ? 57.302 32.673 40.217 1.00 9.68 273 LEU A N 1
ATOM 3941 C CA . LEU A 1 311 ? 58.254 33.781 40.239 1.00 9.32 273 LEU A CA 1
ATOM 3942 C C . LEU A 1 311 ? 58.417 34.326 41.650 1.00 10.10 273 LEU A C 1
ATOM 3943 O O . LEU A 1 311 ? 57.443 34.762 42.280 1.00 10.26 273 LEU A O 1
ATOM 3959 N N . GLN A 1 312 ? 59.660 34.287 42.127 1.00 10.58 274 GLN A N 1
ATOM 3960 C CA . GLN A 1 312 ? 60.139 35.016 43.295 1.00 12.43 274 GLN A CA 1
ATOM 3961 C C . GLN A 1 312 ? 59.129 35.036 44.451 1.00 11.38 274 GLN A C 1
ATOM 3962 O O . GLN A 1 312 ? 58.734 36.109 44.913 1.00 12.65 274 GLN A O 1
ATOM 3976 N N . PRO A 1 313 ? 58.729 33.874 44.958 1.00 11.19 275 PRO A N 1
ATOM 3977 C CA . PRO A 1 313 ? 57.800 33.858 46.090 1.00 11.70 275 PRO A CA 1
ATOM 3978 C C . PRO A 1 313 ? 58.510 34.180 47.391 1.00 11.92 275 PRO A C 1
ATOM 3979 O O . PRO A 1 313 ? 59.689 33.875 47.583 1.00 12.84 275 PRO A O 1
ATOM 3990 N N . LEU A 1 314 ? 57.770 34.794 48.298 1.00 11.16 276 LEU A N 1
ATOM 3991 C CA . LEU A 1 314 ? 58.156 34.837 49.700 1.00 11.19 276 LEU A CA 1
ATOM 3992 C C . LEU A 1 314 ? 57.625 33.569 50.345 1.00 11.28 276 LEU A C 1
ATOM 3993 O O . LEU A 1 314 ? 56.456 33.230 50.154 1.00 11.96 276 LEU A O 1
ATOM 4009 N N . THR A 1 315 ? 58.471 32.860 51.087 1.00 11.86 277 THR A N 1
ATOM 4010 C CA . THR A 1 315 ? 58.056 31.590 51.657 1.00 13.00 277 THR A CA 1
ATOM 4011 C C . THR A 1 315 ? 58.522 31.499 53.097 1.00 13.00 277 THR A C 1
ATOM 4012 O O . THR A 1 315 ? 59.306 32.321 53.580 1.00 14.02 277 THR A O 1
ATOM 4023 N N . GLY A 1 316 ? 58.032 30.471 53.780 1.00 13.19 278 GLY A N 1
ATOM 4024 C CA . GLY A 1 316 ? 58.483 30.175 55.121 1.00 13.88 278 GLY A CA 1
ATOM 4025 C C . GLY A 1 316 ? 57.943 31.188 56.101 1.00 14.85 278 GLY A C 1
ATOM 4026 O O . GLY A 1 316 ? 56.744 31.196 56.390 1.00 15.25 278 GLY A O 1
ATOM 4030 N N . THR A 1 317 ? 58.828 32.031 56.625 1.00 15.24 279 THR A N 1
ATOM 4031 C CA . THR A 1 317 ? 58.459 33.137 57.500 1.00 16.13 279 THR A CA 1
ATOM 4032 C C . THR A 1 317 ? 58.633 34.491 56.829 1.00 15.05 279 THR A C 1
ATOM 4033 O O . THR A 1 317 ? 58.383 35.512 57.472 1.00 15.80 279 THR A O 1
ATOM 4044 N N . GLN A 1 318 ? 59.067 34.528 55.567 1.00 14.04 280 GLN A N 1
ATOM 4045 C CA . GLN A 1 318 ? 59.223 35.792 54.861 1.00 14.16 280 GLN A CA 1
ATOM 4046 C C . GLN A 1 318 ? 57.860 36.429 54.621 1.00 13.85 280 GLN A C 1
ATOM 4047 O O . GLN A 1 318 ? 56.877 35.743 54.334 1.00 14.42 280 GLN A O 1
ATOM 4061 N N . GLY A 1 319 ? 57.803 37.748 54.727 1.00 13.52 281 GLY A N 1
ATOM 4062 C CA . GLY A 1 319 ? 56.559 38.432 54.518 1.00 14.10 281 GLY A CA 1
ATOM 4063 C C . GLY A 1 319 ? 55.561 38.036 55.590 1.00 13.75 281 GLY A C 1
ATOM 4064 O O . GLY A 1 319 ? 55.914 37.606 56.687 1.00 14.91 281 GLY A O 1
ATOM 4068 N N . GLN A 1 320 ? 54.285 38.183 55.265 1.00 12.72 282 GLN A N 1
ATOM 4069 C CA . GLN A 1 320 ? 53.244 37.889 56.235 1.00 13.61 282 GLN A CA 1
ATOM 4070 C C . GLN A 1 320 ? 52.065 37.236 55.536 1.00 11.66 282 GLN A C 1
ATOM 4071 O O . GLN A 1 320 ? 52.060 37.051 54.320 1.00 11.76 282 GLN A O 1
ATOM 4085 N N . ILE A 1 321 ? 51.086 36.831 56.331 1.00 11.02 283 ILE A N 1
ATOM 4086 C CA . ILE A 1 321 ? 49.749 36.544 55.837 1.00 10.75 283 ILE A CA 1
ATOM 4087 C C . ILE A 1 321 ? 48.918 37.773 56.164 1.00 10.50 283 ILE A C 1
ATOM 4088 O O . ILE A 1 321 ? 48.622 38.048 57.330 1.00 10.84 283 ILE A O 1
ATOM 4104 N N . ARG A 1 322 ? 48.561 38.548 55.145 1.00 11.30 284 ARG A N 1
ATOM 4105 C CA . ARG A 1 322 ? 47.743 39.725 55.397 1.00 12.48 284 ARG A CA 1
ATOM 4106 C C . ARG A 1 322 ? 46.381 39.328 55.937 1.00 13.37 284 ARG A C 1
ATOM 4107 O O . ARG A 1 322 ? 45.781 38.344 55.497 1.00 15.07 284 ARG A O 1
ATOM 4128 N N . ARG A 1 323 ? 45.874 40.115 56.874 1.00 12.82 285 ARG A N 1
ATOM 4129 C CA . ARG A 1 323 ? 44.480 39.965 57.271 1.00 13.84 285 ARG A CA 1
ATOM 4130 C C . ARG A 1 323 ? 43.543 40.613 56.260 1.00 13.80 285 ARG A C 1
ATOM 4131 O O . ARG A 1 323 ? 42.430 40.121 56.053 1.00 14.80 285 ARG A O 1
ATOM 4152 N N . ASN A 1 324 ? 43.984 41.690 55.611 1.00 13.03 286 ASN A N 1
ATOM 4153 C CA . ASN A 1 324 ? 43.225 42.386 54.577 1.00 13.47 286 ASN A CA 1
ATOM 4154 C C . ASN A 1 324 ? 44.177 42.666 53.433 1.00 12.35 286 ASN A C 1
ATOM 4155 O O . ASN A 1 324 ? 45.264 43.201 53.651 1.00 13.11 286 ASN A O 1
ATOM 4166 N N . CYS A 1 325 ? 43.783 42.292 52.221 1.00 12.47 287 CYS A N 1
ATOM 4167 C CA . CYS A 1 325 ? 44.760 42.285 51.140 1.00 13.44 287 CYS A CA 1
ATOM 4168 C C . CYS A 1 325 ? 45.236 43.673 50.756 1.00 12.27 287 CYS A C 1
ATOM 4169 O O . CYS A 1 325 ? 46.318 43.799 50.174 1.00 12.67 287 CYS A O 1
ATOM 4176 N N . TRP A 1 326 ? 44.485 44.714 51.088 1.00 11.54 288 TRP A N 1
ATOM 4177 C CA . TRP A 1 326 ? 44.844 46.051 50.651 1.00 13.10 288 TRP A CA 1
ATOM 4178 C C . TRP A 1 326 ? 45.844 46.749 51.560 1.00 12.15 288 TRP A C 1
ATOM 4179 O O . TRP A 1 326 ? 46.314 47.838 51.205 1.00 12.60 288 TRP A O 1
ATOM 4200 N N . ARG A 1 327 ? 46.183 46.169 52.711 1.00 11.84 289 ARG A N 1
ATOM 4201 C CA . ARG A 1 327 ? 47.070 46.855 53.641 1.00 12.48 289 ARG A CA 1
ATOM 4202 C C . ARG A 1 327 ? 47.993 45.860 54.328 1.00 12.20 289 ARG A C 1
ATOM 4203 O O . ARG A 1 327 ? 47.682 44.676 54.470 1.00 12.39 289 ARG A O 1
ATOM 4211 N N . VAL A 1 328 ? 49.134 46.363 54.772 1.00 12.10 290 VAL A N 1
ATOM 4212 C CA . VAL A 1 328 ? 50.076 45.575 55.558 1.00 12.68 290 VAL A CA 1
ATOM 4213 C C . VAL A 1 328 ? 49.532 45.426 56.972 1.00 13.26 290 VAL A C 1
ATOM 4214 O O . VAL A 1 328 ? 48.905 46.345 57.507 1.00 14.45 290 VAL A O 1
ATOM 4218 N N . ASN A 1 329 ? 49.747 44.267 57.588 1.00 12.39 291 ASN A N 1
ATOM 4219 C CA . ASN A 1 329 ? 49.380 44.085 58.994 1.00 13.74 291 ASN A CA 1
ATOM 4220 C C . ASN A 1 329 ? 50.170 45.085 59.825 1.00 16.60 291 ASN A C 1
ATOM 4221 O O . ASN A 1 329 ? 51.366 45.255 59.585 1.00 18.56 291 ASN A O 1
#

B-factor: mean 14.35, std 6.51, range [7.04, 58.2]

Solvent-accessible surface area: 11793 Å² total; per-residue (Å²): 188,39,42,47,83,98,5,81,130,60,2,94,81,0,58,65,31,2,77,76,15,0,65,62,18,5,86,158,66,62,52,20,0,13,10,0,7,87,0,5,45,8,0,1,0,0,33,2,0,3,0,0,1,9,0,90,45,142,54,20,18,0,49,108,5,156,32,3,52,77,22,19,69,7,63,50,34,0,42,91,1,3,62,77,0,28,92,79,11,103,78,34,1,0,0,0,1,0,0,3,1,0,0,25,1,0,0,49,42,12,60,14,26,68,26,90,10,22,2,4,2,48,0,4,64,86,24,18,36,78,71,0,84,82,31,8,33,37,33,118,56,66,21,75,76,8,52,82,14,12,36,113,32,137,4,71,60,63,6,2,0,0,17,18,0,22,54,0,4,3,49,12,26,0,79,54,3,47,60,1,12,100,50,138,34,14,50,107,109,12,12,65,64,17,84,82,102,1,53,70,120,35,32,59,99,60,85,11,43,15,0,50,72,40,33,66,60,7,39,27,10,2,0,50,5,0,48,84,64,85,2,0,16,26,15,3,1,15,0,26,60,155,28,93,4,23,82,30,0,135,70,8,19,103,66,52,64,27,0,34,85,18,0,19,72,0,5,60,83,3,4,66,29,122,40,48,21,58,129,101,34,34,17,0,115,52,1,95,107,22,55

Nearest PDB structures (foldseek):
  5twt-assembly1_A  TM=1.003E+00  e=4.802E-56  Panicum virgatum
  4cuo-assembly1_A-2  TM=9.829E-01  e=4.244E-35  Ficus benghalensis
  1fhf-assembly1_A  TM=9.774E-01  e=4.771E-34  Glycine max
  4a5g-assembly2_B  TM=9.821E-01  e=1.994E-33  Raphanus sativus
  1qo4-assembly1_A  TM=9.808E-01  e=1.600E-33  Arabidopsis thaliana

InterPro domains:
  IPR000823 Plant peroxidase [PR00461] (32-51)
  IPR000823 Plant peroxidase [PR00461] (56-76)
  IPR000823 Plant peroxidase [PR00461] (94-107)
  IPR000823 Plant peroxidase [PR00461] (113-123)
  IPR000823 Plant peroxidase [PR00461] (132-147)
  IPR000823 Plant peroxidase [PR00461] (179-191)
  IPR000823 Plant peroxidase [PR00461] (230-245)
  IPR000823 Plant peroxidase [PR00461] (246-263)
  IPR000823 Plant peroxidase [PR00461] (286-299)
  IPR000823 Plant peroxidase [PTHR31388] (22-310)
  IPR002016 Haem peroxidase [PF00141] (39-276)
  IPR002016 Haem peroxidase [PR00458] (54-68)
  IPR002016 Haem peroxidase [PR00458] (114-131)
  IPR002016 Haem peroxidase [PR00458] (132-144)
  IPR002016 Haem peroxidase [PR00458] (180-195)
  IPR002016 Haem peroxidase [PR00458] (232-247)
  IPR002016 Haem peroxidase [PS50873] (22-312)
  IPR010255 Haem peroxidase superfamily [SSF48113] (22-312)
  IPR019793 Peroxidases heam-ligand binding site [PS00435] (180-190)
  IPR019794 Peroxidase, active site [PS00436] (54-65)

Sequence (291 aa):
QLSSTFYDTSCPNALSTIRSAVNAAVAQENRMGASLLRLHFHDCFVQGCDASVLLNDTNGGEQNALPNAGSLRGFGVIDNIKAQVEALCPQTVSCADILAVAARDSVVALGGPSWTVPLGRRDSTNSSAALANSDLPPPQFNLSQLITAFGNKNLDPTDLVALSGAHTIGQAQCLNFRAHITEPNINPTFAASLRANCPATGGDTNLAPLDVTTPNTFDNAYYTNLLNQRGLLHSDQELFNNASTDSTVRNFASNAAAFTTAFTTAMIKMGNLQPLTGTQGQIRRNCWRVN

Foldseek 3Di:
DFALCQCVPQFVCLLVLLLVLLLVVCVVPLQLLLLLLVQLLLCQQFLHLALQQLADDPQHDLCVAPVRDPFHDCSVSLQVSLLVSCVRHNFDAASSQSSLSSNQSSQVSQPADHDRATGFFHHAQHGDNPSSNVQPDALQDAPVVLQVSCVVLVQHVLLSLLQLLSLLAHKDWLLRQVVVLPDDQADVVLSVVSCVQRPPDDSRGGIDRQQNPRHSHSWLSLLVCLVVRNGRTNHSVSCCDPDPNNVVSVCCNVPGVVSRVSNNVSSNSSNPRNGQGDPGHGRDSGSHHGD

Organism: Panicum virgatum (NCBI:txid38727)

Secondary structure (DSSP, 8-state):
--BTTTTTTT-TTHHHHHHHHHHHHHHH-HHHHHHHHHHHHHHHTTTSSSSGGG--STT--GGGSTTTTTT---HHHHHHHHHHHHHHSTTTS-HHHHHHHHHHHHHHHTT-------B---B-S---HHHHHHHSPPTT--HHHHHHHHHTTT--HHHHHHHHGGGGB-EEEHHHHHHHHTSTTS-HHHHHHHHHT--SSS-TT-EEESSSS-TBS-STHHHHHHHTT--SSHHHHTTSSSSTTHHHHHHHHH-HHHHHHHHHHHHHHHHTSS---TTSSB--SSTTS--